Protein AF-0000000074209670 (afdb_homodimer)

Structure (mmCIF, N/CA/C/O backbone):
data_AF-0000000074209670-model_v1
#
loop_
_entity.id
_entity.type
_entity.pdbx_description
1 polymer 'Putative ester cyclase'
#
loop_
_atom_site.group_PDB
_atom_site.id
_atom_site.type_symbol
_atom_site.label_atom_id
_atom_site.label_alt_id
_atom_site.label_comp_id
_atom_site.label_asym_id
_atom_site.label_entity_id
_atom_site.label_seq_id
_atom_site.pdbx_PDB_ins_code
_atom_site.Cartn_x
_atom_site.Cartn_y
_atom_site.Cartn_z
_atom_site.occupancy
_atom_site.B_iso_or_equiv
_atom_site.auth_seq_id
_atom_site.auth_comp_id
_atom_site.auth_asym_id
_atom_site.auth_atom_id
_atom_site.pdbx_PDB_model_num
ATOM 1 N N . MET A 1 1 ? -46.438 14.672 -8.203 1 29.62 1 MET A N 1
ATOM 2 C CA . MET A 1 1 ? -45.438 15.289 -7.336 1 29.62 1 MET A CA 1
ATOM 3 C C . MET A 1 1 ? -44.281 14.32 -7.062 1 29.62 1 MET A C 1
ATOM 5 O O . MET A 1 1 ? -44.469 13.305 -6.387 1 29.62 1 MET A O 1
ATOM 9 N N . THR A 1 2 ? -43.375 13.961 -7.973 1 30.75 2 THR A N 1
ATOM 10 C CA . THR A 1 2 ? -42.5 12.828 -8.297 1 30.75 2 THR A CA 1
ATOM 11 C C . THR A 1 2 ? -41.281 12.805 -7.383 1 30.75 2 THR A C 1
ATOM 13 O O . THR A 1 2 ? -40.625 13.82 -7.199 1 30.75 2 THR A O 1
ATOM 16 N N . ASP A 1 3 ? -41.25 11.891 -6.262 1 30.39 3 ASP A N 1
ATOM 17 C CA . ASP A 1 3 ? -40.344 11.742 -5.125 1 30.39 3 ASP A CA 1
ATOM 18 C C . ASP A 1 3 ? -38.906 11.578 -5.59 1 30.39 3 ASP A C 1
ATOM 20 O O . ASP A 1 3 ? -38.594 10.633 -6.312 1 30.39 3 ASP A O 1
ATOM 24 N N . ASP A 1 4 ? -38.156 12.578 -5.906 1 30.78 4 ASP A N 1
ATOM 25 C CA . ASP A 1 4 ? -36.812 12.727 -6.398 1 30.78 4 ASP A CA 1
ATOM 26 C C . ASP A 1 4 ? -35.812 12 -5.492 1 30.78 4 ASP A C 1
ATOM 28 O O . ASP A 1 4 ? -35.562 12.43 -4.359 1 30.78 4 ASP A O 1
ATOM 32 N N . LEU A 1 5 ? -35.781 10.664 -5.496 1 29.83 5 LEU A N 1
ATOM 33 C CA . LEU A 1 5 ? -34.906 9.789 -4.727 1 29.83 5 LEU A CA 1
ATOM 34 C C . LEU A 1 5 ? -33.438 10.227 -4.848 1 29.83 5 LEU A C 1
ATOM 36 O O . LEU A 1 5 ? -32.938 10.359 -5.957 1 29.83 5 LEU A O 1
ATOM 40 N N . ALA A 1 6 ? -32.938 10.953 -3.928 1 31.66 6 ALA A N 1
ATOM 41 C CA . ALA A 1 6 ? -31.578 11.484 -3.842 1 31.66 6 ALA A CA 1
ATOM 42 C C . ALA A 1 6 ? -30.547 10.406 -4.145 1 31.66 6 ALA A C 1
ATOM 44 O O . ALA A 1 6 ? -30.766 9.227 -3.865 1 31.66 6 ALA A O 1
ATOM 45 N N . PRO A 1 7 ? -29.406 10.555 -4.832 1 33.34 7 PRO A N 1
ATOM 46 C CA . PRO A 1 7 ? -28.484 9.547 -5.367 1 33.34 7 PRO A CA 1
ATOM 47 C C . PRO A 1 7 ? -28.156 8.445 -4.363 1 33.34 7 PRO A C 1
ATOM 49 O O . PRO A 1 7 ? -28.469 8.578 -3.174 1 33.34 7 PRO A O 1
ATOM 52 N N . GLY A 1 8 ? -27.375 7.23 -4.73 1 32.19 8 GLY A N 1
ATOM 53 C CA . GLY A 1 8 ? -27.125 5.816 -4.516 1 32.19 8 GLY A CA 1
ATOM 54 C C . GLY A 1 8 ? -26.438 5.523 -3.189 1 32.19 8 GLY A C 1
ATOM 55 O O . GLY A 1 8 ? -25.266 5.867 -2.998 1 32.19 8 GLY A O 1
ATOM 56 N N . LYS A 1 9 ? -26.953 5.59 -2.023 1 33.69 9 LYS A N 1
ATOM 57 C CA . LYS A 1 9 ? -26.641 5.156 -0.662 1 33.69 9 LYS A CA 1
ATOM 58 C C . LYS A 1 9 ? -26.141 3.715 -0.642 1 33.69 9 LYS A C 1
ATOM 60 O O . LYS A 1 9 ? -26.875 2.793 -1.005 1 33.69 9 LYS A O 1
ATOM 65 N N . GLN A 1 10 ? -24.906 3.451 -1.132 1 34.88 10 GLN A N 1
ATOM 66 C CA . GLN A 1 10 ? -24.516 2.047 -1.054 1 34.88 10 GLN A CA 1
ATOM 67 C C . GLN A 1 10 ? -24.594 1.529 0.379 1 34.88 10 GLN A C 1
ATOM 69 O O . GLN A 1 10 ? -24.125 2.18 1.312 1 34.88 10 GLN A O 1
ATOM 74 N N . PRO A 1 11 ? -25.391 0.606 0.8 1 38.81 11 PRO A N 1
ATOM 75 C CA . PRO A 1 11 ? -25.719 0.219 2.176 1 38.81 11 PRO A CA 1
ATOM 76 C C . PRO A 1 11 ? -24.469 0.068 3.049 1 38.81 11 PRO A C 1
ATOM 78 O O . PRO A 1 11 ? -24.5 0.431 4.23 1 38.81 11 PRO A O 1
ATOM 81 N N . GLY A 1 12 ? -23.594 -0.857 2.775 1 39.06 12 GLY A N 1
ATOM 82 C CA . GLY A 1 12 ? -22.609 -1.43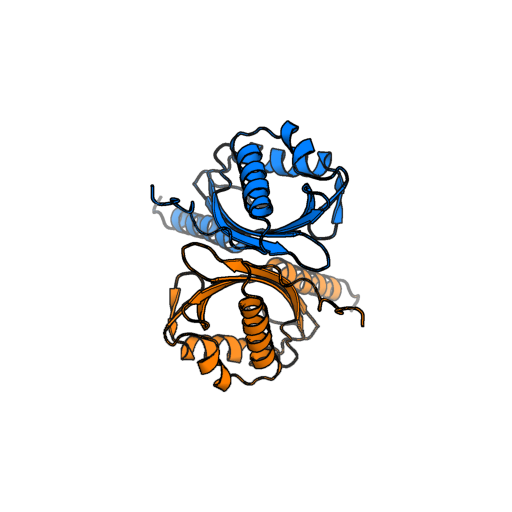 3.676 1 39.06 12 GLY A CA 1
ATOM 83 C C . GLY A 1 12 ? -21.484 -0.472 4.012 1 39.06 12 GLY A C 1
ATOM 84 O O . GLY A 1 12 ? -20.609 -0.786 4.832 1 39.06 12 GLY A O 1
ATOM 85 N N . VAL A 1 13 ? -20.938 0.245 3.117 1 45.53 13 VAL A N 1
ATOM 86 C CA . VAL A 1 13 ? -20.016 1.286 3.537 1 45.53 13 VAL A CA 1
ATOM 87 C C . VAL A 1 13 ? -20.75 2.324 4.383 1 45.53 13 VAL A C 1
ATOM 89 O O . VAL A 1 13 ? -21.688 2.969 3.91 1 45.53 13 VAL A O 1
ATOM 92 N N . PRO A 1 14 ? -20.922 2.139 5.609 1 49.06 14 PRO A N 1
ATOM 93 C CA . PRO A 1 14 ? -21.625 3.273 6.215 1 49.06 14 PRO A CA 1
ATOM 94 C C . PRO A 1 14 ? -21.25 4.609 5.566 1 49.06 14 PRO A C 1
ATOM 96 O O . PRO A 1 14 ? -20.078 4.891 5.355 1 49.06 14 PRO A O 1
ATOM 99 N N . PRO A 1 15 ? -22.016 5.039 4.5 1 54.56 15 PRO A N 1
ATOM 100 C CA . PRO A 1 15 ? -21.844 6.375 3.926 1 54.56 15 PRO A CA 1
ATOM 101 C C . PRO A 1 15 ? -20.984 7.281 4.793 1 54.56 15 PRO A C 1
ATOM 103 O O . PRO A 1 15 ? -20.234 8.117 4.273 1 54.56 15 PRO A O 1
ATOM 106 N N . GLU A 1 16 ? -20.688 6.688 6.016 1 82.06 16 GLU A N 1
ATOM 107 C CA . GLU A 1 16 ? -20.188 7.578 7.062 1 82.06 16 GLU A CA 1
ATOM 108 C C . GLU A 1 16 ? -18.688 7.441 7.238 1 82.06 16 GLU A C 1
ATOM 110 O O . GLU A 1 16 ? -17.984 8.438 7.441 1 82.06 16 GLU A O 1
ATOM 115 N N . LEU A 1 17 ? -18.156 6.25 6.586 1 92.62 17 LEU A N 1
ATOM 116 C CA . LEU A 1 17 ? -16.75 6.07 6.945 1 92.62 17 LEU A CA 1
ATOM 117 C C . LEU A 1 17 ? -15.844 6.863 6.008 1 92.62 17 LEU A C 1
ATOM 119 O O . LEU A 1 17 ? -14.883 7.492 6.453 1 92.62 17 LEU A O 1
ATOM 123 N N . GLU A 1 18 ? -16.141 6.785 4.684 1 94.06 18 GLU A N 1
ATOM 124 C CA . GLU A 1 18 ? -15.352 7.578 3.746 1 94.06 18 GLU A CA 1
ATOM 125 C C . GLU A 1 18 ? -15.43 9.062 4.082 1 94.06 18 GLU A C 1
ATOM 127 O O . GLU A 1 18 ? -14.43 9.781 3.984 1 94.06 18 GLU A O 1
ATOM 132 N N . SER A 1 19 ? -16.594 9.516 4.438 1 94.94 19 SER A N 1
ATOM 133 C CA . SER A 1 19 ? -16.75 10.914 4.801 1 94.94 19 SER A CA 1
ATOM 134 C C . SER A 1 19 ? -15.898 11.266 6.016 1 94.94 19 SER A C 1
ATOM 136 O O . SER A 1 19 ? -15.281 12.336 6.059 1 94.94 19 SER A O 1
ATOM 138 N N . ARG A 1 20 ? -15.852 10.398 6.984 1 96.25 20 ARG A N 1
ATOM 139 C CA . ARG A 1 20 ? -15.016 10.609 8.156 1 96.25 20 ARG A CA 1
ATOM 140 C C . ARG A 1 20 ? -13.539 10.648 7.773 1 96.25 20 ARG A C 1
ATOM 142 O O . ARG A 1 20 ? -12.781 11.492 8.273 1 96.25 20 ARG A O 1
ATOM 149 N N . TYR A 1 21 ? -13.172 9.789 6.934 1 97.88 21 TYR A N 1
ATOM 150 C CA . TYR A 1 21 ? -11.789 9.758 6.48 1 97.88 21 TYR A CA 1
ATOM 151 C C . TYR A 1 21 ? -11.43 11.031 5.73 1 97.88 21 TYR A C 1
ATOM 153 O O . TYR A 1 21 ? -10.367 11.617 5.953 1 97.88 21 TYR A O 1
ATOM 161 N N . ARG A 1 22 ? -12.297 11.477 4.836 1 97.94 22 ARG A N 1
ATOM 162 C CA . ARG A 1 22 ? -12.031 12.688 4.07 1 97.94 22 ARG A CA 1
ATOM 163 C C . ARG A 1 22 ? -11.984 13.906 4.984 1 97.94 22 ARG A C 1
ATOM 165 O O . ARG A 1 22 ? -11.227 14.852 4.73 1 97.94 22 ARG A O 1
ATOM 172 N N . ALA A 1 23 ? -12.734 13.867 6.059 1 98.31 23 ALA A N 1
ATOM 173 C CA . ALA A 1 23 ? -12.648 14.93 7.055 1 98.31 23 ALA A CA 1
ATOM 174 C C . ALA A 1 23 ? -11.297 14.914 7.758 1 98.31 23 ALA A C 1
ATOM 176 O O . ALA A 1 23 ? -10.727 15.969 8.047 1 98.31 23 ALA A O 1
ATOM 177 N N . TYR A 1 24 ? -10.812 13.75 8.047 1 98.81 24 TYR A N 1
ATOM 178 C CA . TYR A 1 24 ? -9.469 13.578 8.602 1 98.81 24 TYR A CA 1
ATOM 179 C C . TYR A 1 24 ? -8.414 14.148 7.664 1 98.81 24 TYR A C 1
ATOM 181 O O . TYR A 1 24 ? -7.559 14.93 8.086 1 98.81 24 TYR A O 1
ATOM 189 N N . LEU A 1 25 ? -8.492 13.852 6.34 1 98.88 25 LEU A N 1
ATOM 190 C CA . LEU A 1 25 ? -7.551 14.383 5.363 1 98.88 25 LEU A CA 1
ATOM 191 C C . LEU A 1 25 ? -7.652 15.906 5.277 1 98.88 25 LEU A C 1
ATOM 193 O O . LEU A 1 25 ? -6.641 16.594 5.121 1 98.88 25 LEU A O 1
ATOM 197 N N . ALA A 1 26 ? -8.859 16.406 5.348 1 98.75 26 ALA A N 1
ATOM 198 C CA . ALA A 1 26 ? -9.047 17.859 5.328 1 98.75 26 ALA A CA 1
ATOM 199 C C . ALA A 1 26 ? -8.328 18.516 6.504 1 98.75 26 ALA A C 1
ATOM 201 O O . ALA A 1 26 ? -7.695 19.562 6.34 1 98.75 26 ALA A O 1
ATOM 202 N N . ALA A 1 27 ? -8.445 17.906 7.676 1 98.81 27 ALA A N 1
ATOM 203 C CA . ALA A 1 27 ? -7.738 18.438 8.836 1 98.81 27 ALA A CA 1
ATOM 204 C C . ALA A 1 27 ? -6.23 18.469 8.594 1 98.81 27 ALA A C 1
ATOM 206 O O . ALA A 1 27 ? -5.57 19.469 8.922 1 98.81 27 ALA A O 1
ATOM 207 N N . LEU A 1 28 ? -5.641 17.438 8.016 1 98.88 28 LEU A N 1
ATOM 208 C CA . LEU A 1 28 ? -4.219 17.406 7.707 1 98.88 28 LEU A CA 1
ATOM 209 C C . LEU A 1 28 ? -3.846 18.484 6.691 1 98.88 28 LEU A C 1
ATOM 211 O O . LEU A 1 28 ? -2.885 19.219 6.895 1 98.88 28 LEU A O 1
ATOM 215 N N . ASN A 1 29 ? -4.625 18.578 5.629 1 98.88 29 ASN A N 1
ATOM 216 C CA . ASN A 1 29 ? -4.312 19.5 4.531 1 98.88 29 ASN A CA 1
ATOM 217 C C . ASN A 1 29 ? -4.469 20.953 4.957 1 98.88 29 ASN A C 1
ATOM 219 O O . ASN A 1 29 ? -3.764 21.828 4.449 1 98.88 29 ASN A O 1
ATOM 223 N N . GLU A 1 30 ? -5.309 21.203 5.914 1 98.69 30 GLU A N 1
ATOM 224 C CA . GLU A 1 30 ? -5.527 22.547 6.438 1 98.69 30 GLU A CA 1
ATOM 225 C C . GLU A 1 30 ? -4.648 22.812 7.656 1 98.69 30 GLU A C 1
ATOM 227 O O . GLU A 1 30 ? -4.758 23.859 8.289 1 98.69 30 GLU A O 1
ATOM 232 N N . ARG A 1 31 ? -3.822 21.922 8.016 1 98.69 31 ARG A N 1
ATOM 233 C CA . ARG A 1 31 ? -2.85 22.016 9.102 1 98.69 31 ARG A CA 1
ATOM 234 C C . ARG A 1 31 ? -3.545 22.172 10.445 1 98.69 31 ARG A C 1
ATOM 236 O O . ARG A 1 31 ? -2.99 22.781 11.367 1 98.69 31 ARG A O 1
ATOM 243 N N . ARG A 1 32 ? -4.738 21.641 10.516 1 98.69 32 ARG A N 1
ATOM 244 C CA . ARG A 1 32 ? -5.477 21.641 11.781 1 98.69 32 ARG A CA 1
ATOM 245 C C . ARG A 1 32 ? -5.16 20.391 12.594 1 98.69 32 ARG A C 1
ATOM 247 O O . ARG A 1 32 ? -6.055 19.594 12.883 1 98.69 32 ARG A O 1
ATOM 254 N N . LEU A 1 33 ? -3.971 20.328 13.078 1 98.56 33 LEU A N 1
ATOM 255 C CA . LEU A 1 33 ? -3.51 19.094 13.703 1 98.56 33 LEU A CA 1
ATOM 256 C C . LEU A 1 33 ? -4.129 18.922 15.086 1 98.56 33 LEU A C 1
ATOM 258 O O . LEU A 1 33 ? -4.242 17.797 15.586 1 98.56 33 LEU A O 1
ATOM 262 N N . ASP A 1 34 ? -4.594 19.984 15.727 1 98 34 ASP A N 1
ATOM 263 C CA . ASP A 1 34 ? -5.301 19.875 17 1 98 34 ASP A CA 1
ATOM 264 C C . ASP A 1 34 ? -6.629 19.141 16.844 1 98 34 ASP A C 1
ATOM 266 O O . ASP A 1 34 ? -7.152 18.578 17.812 1 98 34 ASP A O 1
ATOM 270 N N . ASP A 1 35 ? -7.215 19.156 15.633 1 98.5 35 ASP A N 1
ATOM 271 C CA . ASP A 1 35 ? -8.477 18.5 15.352 1 98.5 35 ASP A CA 1
ATOM 272 C C . ASP A 1 35 ? -8.312 16.969 15.344 1 98.5 35 ASP A C 1
ATOM 274 O O . ASP A 1 35 ? -9.297 16.234 15.328 1 98.5 35 ASP A O 1
ATOM 278 N N . LEU A 1 36 ? -7.055 16.453 15.438 1 98.69 36 LEU A N 1
ATOM 279 C CA . LEU A 1 36 ? -6.84 15.008 15.375 1 98.69 36 LEU A CA 1
ATOM 280 C C . LEU A 1 36 ? -7.539 14.305 16.531 1 98.69 36 LEU A C 1
ATOM 282 O O . LEU A 1 36 ? -7.832 13.109 16.453 1 98.69 36 LEU A O 1
ATOM 286 N N . VAL A 1 37 ? -7.832 15.016 17.609 1 98.25 37 VAL A N 1
ATOM 287 C CA . VAL A 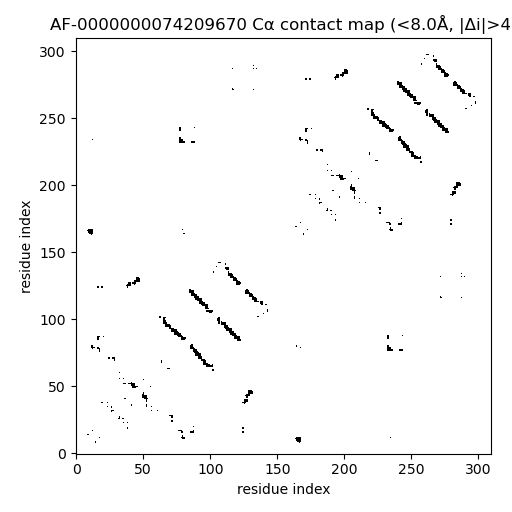1 37 ? -8.531 14.445 18.75 1 98.25 37 VAL A CA 1
ATOM 288 C C . VAL A 1 37 ? -9.898 13.914 18.312 1 98.25 37 VAL A C 1
ATOM 290 O O . VAL A 1 37 ? -10.406 12.945 18.875 1 98.25 37 VAL A O 1
ATOM 293 N N . GLU A 1 38 ? -10.516 14.461 17.219 1 98.12 38 GLU A N 1
ATOM 294 C CA . GLU A 1 38 ? -11.82 14.047 16.719 1 98.12 38 GLU A CA 1
ATOM 295 C C . GLU A 1 38 ? -11.688 12.859 15.766 1 98.12 38 GLU A C 1
ATOM 297 O O . GLU A 1 38 ? -12.688 12.195 15.453 1 98.12 38 GLU A O 1
ATOM 302 N N . HIS A 1 39 ? -10.461 12.594 15.312 1 98.62 39 HIS A N 1
ATOM 303 C CA . HIS A 1 39 ? -10.305 11.672 14.188 1 98.62 39 HIS A CA 1
ATOM 304 C C . HIS A 1 39 ? -9.484 10.453 14.586 1 98.62 39 HIS A C 1
ATOM 306 O O . HIS A 1 39 ? -9.57 9.406 13.938 1 98.62 39 HIS A O 1
ATOM 312 N N . VAL A 1 40 ? -8.656 10.594 15.656 1 98.81 40 VAL A N 1
ATOM 313 C CA . VAL A 1 40 ? -7.688 9.562 16.016 1 98.81 40 VAL A CA 1
ATOM 314 C C . VAL A 1 40 ? -7.824 9.211 17.484 1 98.81 40 VAL A C 1
ATOM 316 O O . VAL A 1 40 ? -7.984 10.094 18.328 1 98.81 40 VAL A O 1
ATOM 319 N N . HIS A 1 41 ? -7.785 7.934 17.797 1 98.62 41 HIS A N 1
ATOM 320 C CA . HIS A 1 41 ? -7.836 7.477 19.172 1 98.62 41 HIS A CA 1
ATOM 321 C C . HIS A 1 41 ? -6.629 7.977 19.969 1 98.62 41 HIS A C 1
ATOM 323 O O . HIS A 1 41 ? -5.582 8.273 19.391 1 98.62 41 HIS A O 1
ATOM 329 N N . ASP A 1 42 ? -6.75 8.023 21.266 1 98.62 42 ASP A N 1
ATOM 330 C CA . ASP A 1 42 ? -5.672 8.461 22.141 1 98.62 42 ASP A CA 1
ATOM 331 C C . ASP A 1 42 ? -4.434 7.586 21.969 1 98.62 42 ASP A C 1
ATOM 333 O O . ASP A 1 42 ? -3.305 8.07 22.078 1 98.62 42 ASP A O 1
ATOM 337 N N . GLU A 1 43 ? -4.75 6.324 21.797 1 98.62 43 GLU A N 1
ATOM 338 C CA . GLU A 1 43 ? -3.721 5.344 21.484 1 98.62 43 GLU A CA 1
ATOM 339 C C . GLU A 1 43 ? -4.035 4.621 20.172 1 98.62 43 GLU A C 1
ATOM 341 O O . GLU A 1 43 ? -5.199 4.324 19.891 1 98.62 43 GLU A O 1
ATOM 346 N N . LEU A 1 44 ? -3.055 4.414 19.438 1 98.75 44 LEU A N 1
ATOM 347 C CA . LEU A 1 44 ? -3.189 3.689 18.172 1 98.75 44 LEU A CA 1
ATOM 348 C C . LEU A 1 44 ? -1.952 2.842 17.906 1 98.75 44 LEU A C 1
ATOM 350 O O . LEU A 1 44 ? -0.98 2.893 18.656 1 98.75 44 LEU A O 1
ATOM 354 N N . THR A 1 45 ? -2.041 1.99 16.875 1 98.75 45 THR A N 1
ATOM 355 C CA . THR A 1 45 ? -0.842 1.352 16.344 1 98.75 45 THR A CA 1
ATOM 356 C C . THR A 1 45 ? -0.487 1.921 14.977 1 98.75 45 THR A C 1
ATOM 358 O O . THR A 1 45 ? -1.372 2.193 14.164 1 98.75 45 THR A O 1
ATOM 361 N N . TYR A 1 46 ? 0.767 2.217 14.82 1 98.75 46 TYR A N 1
ATOM 362 C CA . TYR A 1 46 ? 1.329 2.627 13.539 1 98.75 46 TYR A CA 1
ATOM 363 C C . TYR A 1 46 ? 2.342 1.605 13.039 1 98.75 46 TYR A C 1
ATOM 365 O O . TYR A 1 46 ? 3.412 1.439 13.625 1 98.75 46 TYR A O 1
ATOM 373 N N . ASN A 1 47 ? 1.975 0.963 12 1 98.38 47 ASN A N 1
ATOM 374 C CA . ASN A 1 47 ? 2.783 -0.125 11.461 1 98.38 47 ASN A CA 1
ATOM 375 C C . ASN A 1 47 ? 3.158 -1.134 12.547 1 98.38 47 ASN A C 1
ATOM 377 O O . ASN A 1 47 ? 4.316 -1.543 12.641 1 98.38 47 ASN A O 1
ATOM 381 N N . GLY A 1 48 ? 2.189 -1.39 13.336 1 97.88 48 GLY A N 1
ATOM 382 C CA . GLY A 1 48 ? 2.301 -2.445 14.328 1 97.88 48 GLY A CA 1
ATOM 383 C C . GLY A 1 48 ? 2.875 -1.964 15.648 1 97.88 48 GLY A C 1
ATOM 384 O O . GLY A 1 48 ? 2.865 -2.697 16.641 1 97.88 48 GLY A O 1
ATOM 385 N N . GLU A 1 49 ? 3.375 -0.781 15.688 1 98.38 49 GLU A N 1
ATOM 386 C CA . GLU A 1 49 ? 3.99 -0.243 16.891 1 98.38 49 GLU A CA 1
ATOM 387 C C . GLU A 1 49 ? 3.023 0.666 17.656 1 98.38 49 GLU A C 1
ATOM 389 O O . GLU A 1 49 ? 2.393 1.541 17.047 1 98.38 49 GLU A O 1
ATOM 394 N N . PRO A 1 50 ? 2.889 0.439 18.953 1 98.62 50 PRO A N 1
ATOM 395 C CA . PRO A 1 50 ? 2.023 1.339 19.719 1 98.62 50 PRO A CA 1
ATOM 396 C C . PRO A 1 50 ? 2.52 2.783 19.703 1 98.62 50 PRO A C 1
ATOM 398 O O . PRO A 1 50 ? 3.729 3.025 19.734 1 98.62 50 PRO A O 1
ATOM 401 N N . MET A 1 51 ? 1.555 3.701 19.688 1 98.38 51 MET A N 1
ATOM 402 C CA . MET A 1 51 ? 1.824 5.137 19.656 1 98.38 51 MET A CA 1
ATOM 403 C C . MET A 1 51 ? 0.667 5.918 20.266 1 98.38 51 MET A C 1
ATOM 405 O O . MET A 1 51 ? -0.494 5.527 20.125 1 98.38 51 MET A O 1
ATOM 409 N N . THR A 1 52 ? 1.025 7.02 20.922 1 98.75 52 THR A N 1
ATOM 410 C CA . THR A 1 52 ? -0.033 7.926 21.344 1 98.75 52 THR A CA 1
ATOM 411 C C . THR A 1 52 ? -0.471 8.828 20.188 1 98.75 52 THR A C 1
ATOM 413 O O . THR A 1 52 ? 0.267 9 19.219 1 98.75 52 THR A O 1
ATOM 416 N N . ARG A 1 53 ? -1.67 9.398 20.344 1 98.81 53 ARG A N 1
ATOM 417 C CA . ARG A 1 53 ? -2.113 10.375 19.359 1 98.81 53 ARG A CA 1
ATOM 418 C C . ARG A 1 53 ? -1.124 11.531 19.25 1 98.81 53 ARG A C 1
ATOM 420 O O . ARG A 1 53 ? -0.876 12.039 18.156 1 98.81 53 ARG A O 1
ATOM 427 N N . ARG A 1 54 ? -0.597 11.961 20.359 1 98.5 54 ARG A N 1
ATOM 428 C CA . ARG A 1 54 ? 0.365 13.062 20.359 1 98.5 54 ARG A CA 1
ATOM 429 C C . ARG A 1 54 ? 1.594 12.711 19.531 1 98.5 54 ARG A C 1
ATOM 431 O O . ARG A 1 54 ? 2.055 13.516 18.719 1 98.5 54 ARG A O 1
ATOM 438 N N . GLN A 1 55 ? 2.1 11.523 19.734 1 98.69 55 GLN A N 1
ATOM 439 C CA . GLN A 1 55 ? 3.242 11.062 18.953 1 98.69 55 GLN A CA 1
ATOM 440 C C . GLN A 1 55 ? 2.896 10.992 17.469 1 98.69 55 GLN A C 1
ATOM 442 O O . GLN A 1 55 ? 3.713 11.352 16.625 1 98.69 55 GLN A O 1
ATOM 447 N N . TYR A 1 56 ? 1.693 10.523 17.188 1 98.81 56 TYR A N 1
ATOM 448 C CA . TYR A 1 56 ? 1.213 10.469 15.805 1 98.81 56 TYR A CA 1
ATOM 449 C C . TYR A 1 56 ? 1.106 11.859 15.203 1 98.81 56 TYR A C 1
ATOM 451 O O . TYR A 1 56 ? 1.524 12.086 14.07 1 98.81 56 TYR A O 1
ATOM 459 N N . GLN A 1 57 ? 0.597 12.727 15.969 1 98.69 57 GLN A N 1
ATOM 460 C CA . GLN A 1 57 ? 0.51 14.125 15.562 1 98.69 57 GLN A CA 1
ATOM 461 C C . GLN A 1 57 ? 1.894 14.703 15.297 1 98.69 57 GLN A C 1
ATOM 463 O O . GLN A 1 57 ? 2.088 15.438 14.32 1 98.69 57 GLN A O 1
ATOM 468 N N . GLU A 1 58 ? 2.859 14.398 16.094 1 98.31 58 GLU A N 1
ATOM 469 C CA . GLU A 1 58 ? 4.23 14.875 15.93 1 98.31 58 GLU A CA 1
ATOM 470 C C . GLU A 1 58 ? 4.859 14.312 14.656 1 98.31 58 GLU A C 1
ATOM 472 O O . GLU A 1 58 ? 5.609 15.016 13.969 1 98.31 58 GLU A O 1
ATOM 477 N N . LEU A 1 59 ? 4.586 13.07 14.422 1 97.88 59 LEU A N 1
ATOM 478 C CA . LEU A 1 59 ? 5.078 12.445 13.195 1 97.88 59 LEU A CA 1
ATOM 479 C C . LEU A 1 59 ? 4.57 13.18 11.961 1 97.88 59 LEU A C 1
ATOM 481 O O . LEU A 1 59 ? 5.348 13.516 11.07 1 97.88 59 LEU A O 1
ATOM 485 N N . ILE A 1 60 ? 3.236 13.453 11.914 1 98.5 60 ILE A N 1
ATOM 486 C CA . ILE A 1 60 ? 2.621 14.164 10.805 1 98.5 60 ILE A CA 1
ATOM 487 C C . ILE A 1 60 ? 3.178 15.586 10.727 1 98.5 60 ILE A C 1
ATOM 489 O O . ILE A 1 60 ? 3.529 16.062 9.648 1 98.5 60 ILE A O 1
ATOM 493 N N . ALA A 1 61 ? 3.338 16.234 11.883 1 98.31 61 ALA A N 1
ATOM 494 C CA . ALA A 1 61 ? 3.844 17.609 11.945 1 98.31 61 ALA A CA 1
ATOM 495 C C . ALA A 1 61 ? 5.262 17.688 11.383 1 98.31 61 A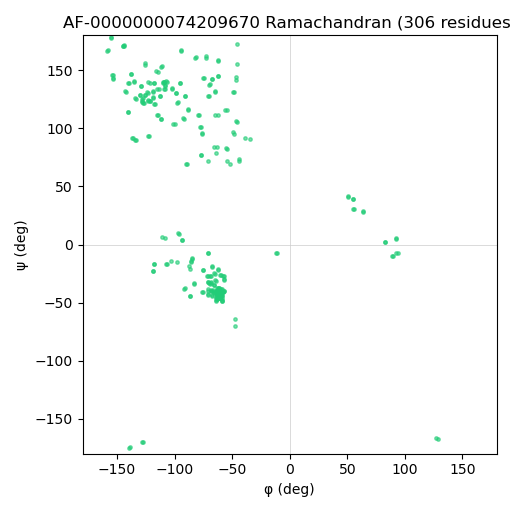LA A C 1
ATOM 497 O O . ALA A 1 61 ? 5.605 18.656 10.688 1 98.31 61 ALA A O 1
ATOM 498 N N . ALA A 1 62 ? 6.07 16.75 11.695 1 97.31 62 ALA A N 1
ATOM 499 C CA . ALA A 1 62 ? 7.449 16.734 11.211 1 97.31 62 ALA A CA 1
ATOM 500 C C . ALA A 1 62 ? 7.492 16.625 9.688 1 97.31 62 ALA A C 1
ATOM 502 O O . ALA A 1 62 ? 8.289 17.312 9.039 1 97.31 62 ALA A O 1
ATOM 503 N N . ASP A 1 63 ? 6.617 15.75 9.133 1 96.88 63 ASP A N 1
ATOM 504 C CA . ASP A 1 63 ? 6.547 15.617 7.676 1 96.88 63 ASP A CA 1
ATOM 505 C C . ASP A 1 63 ? 6.105 16.922 7.027 1 96.88 63 ASP A C 1
ATOM 507 O O . ASP A 1 63 ? 6.68 17.344 6.023 1 96.88 63 ASP A O 1
ATOM 511 N N . LEU A 1 64 ? 5.137 17.547 7.613 1 97.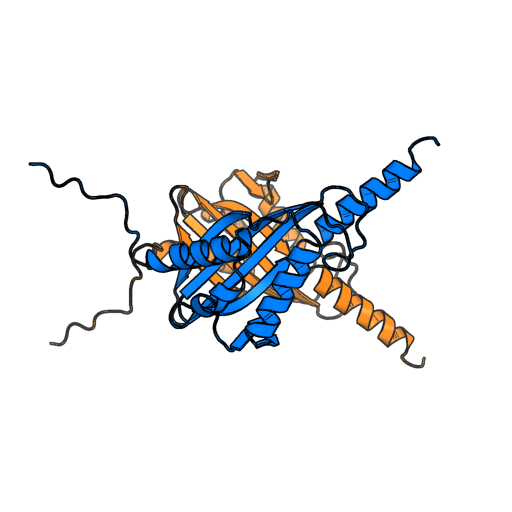81 64 LEU A N 1
ATOM 512 C CA . LEU A 1 64 ? 4.602 18.797 7.062 1 97.81 64 LEU A CA 1
ATOM 513 C C . LEU A 1 64 ? 5.609 19.922 7.211 1 97.81 64 LEU A C 1
ATOM 515 O O . LEU A 1 64 ? 5.68 20.812 6.355 1 97.81 64 LEU A O 1
ATOM 519 N N . ALA A 1 65 ? 6.398 19.906 8.281 1 97.06 65 ALA A N 1
ATOM 520 C CA . ALA A 1 65 ? 7.445 20.906 8.469 1 97.06 65 ALA A CA 1
ATOM 521 C C . ALA A 1 65 ? 8.562 20.734 7.438 1 97.06 65 ALA A C 1
ATOM 523 O O . ALA A 1 65 ? 9.102 21.719 6.922 1 97.06 65 ALA A O 1
ATOM 524 N N . ALA A 1 66 ? 8.875 19.531 7.184 1 97 66 ALA A N 1
ATOM 525 C CA . ALA A 1 66 ? 9.938 19.234 6.23 1 97 66 ALA A CA 1
ATOM 526 C C . ALA A 1 66 ? 9.523 19.609 4.809 1 97 66 ALA A C 1
ATOM 528 O O . ALA A 1 66 ? 10.359 19.953 3.975 1 97 66 ALA A O 1
ATOM 529 N N . ALA A 1 67 ? 8.297 19.5 4.469 1 98 67 ALA A N 1
ATOM 530 C CA . ALA A 1 67 ? 7.727 19.875 3.18 1 98 67 ALA A CA 1
ATOM 531 C C . ALA A 1 67 ? 6.441 20.688 3.357 1 98 67 ALA A C 1
ATOM 533 O O . ALA A 1 67 ? 5.34 20.141 3.268 1 98 67 ALA A O 1
ATOM 534 N N . PRO A 1 68 ? 6.562 21.969 3.441 1 97.56 68 PRO A N 1
ATOM 535 C CA . PRO A 1 68 ? 5.41 22.797 3.797 1 97.56 68 PRO A CA 1
ATOM 536 C C . PRO A 1 68 ? 4.328 22.812 2.717 1 97.56 68 PRO A C 1
ATOM 538 O O . PRO A 1 68 ? 3.176 23.141 2.996 1 97.56 68 PRO A O 1
ATOM 541 N N . ASP A 1 69 ? 4.68 22.438 1.522 1 98.5 69 ASP A N 1
ATOM 542 C CA . ASP A 1 69 ? 3.709 22.438 0.433 1 98.5 69 ASP A CA 1
ATOM 543 C C . ASP A 1 69 ? 3.107 21.047 0.233 1 98.5 69 ASP A C 1
ATOM 545 O O . ASP A 1 69 ? 2.396 20.812 -0.746 1 98.5 69 ASP A O 1
ATOM 549 N N . LEU A 1 70 ? 3.371 20.141 1.137 1 98.69 70 LEU A N 1
ATOM 550 C CA . LEU A 1 70 ? 2.855 18.766 1.054 1 98.69 70 LEU A CA 1
ATOM 551 C C . LEU A 1 70 ? 1.334 18.766 1.168 1 98.69 70 LEU A C 1
ATOM 553 O O . LEU A 1 70 ? 0.766 19.438 2.027 1 98.69 70 LEU A O 1
ATOM 557 N N . VAL A 1 71 ? 0.663 18.047 0.249 1 98.88 71 VAL A N 1
ATOM 558 C CA . VAL A 1 71 ? -0.784 17.859 0.252 1 98.88 71 VAL A CA 1
ATOM 559 C C . VAL A 1 71 ? -1.106 16.359 0.22 1 98.88 71 VAL A C 1
ATOM 561 O O . VAL A 1 71 ? -0.542 15.617 -0.583 1 98.88 71 VAL A O 1
ATOM 564 N N . TYR A 1 72 ? -1.962 15.945 1.158 1 98.88 72 TYR A N 1
ATOM 565 C CA . TYR A 1 72 ? -2.516 14.594 1.094 1 98.88 72 TYR A CA 1
ATOM 566 C C . TYR A 1 72 ? -3.6 14.5 0.028 1 98.88 72 TYR A C 1
ATOM 568 O O . TYR A 1 72 ? -4.766 14.82 0.288 1 98.88 72 TYR A O 1
ATOM 576 N N . ASP A 1 73 ? -3.172 14.055 -1.156 1 98.88 73 ASP A N 1
ATOM 577 C CA . ASP A 1 73 ? -4.078 13.961 -2.297 1 98.88 73 ASP A CA 1
ATOM 578 C C . ASP A 1 73 ? -4.57 12.531 -2.496 1 98.88 73 ASP A C 1
ATOM 580 O O . ASP A 1 73 ? -3.838 11.68 -3.008 1 98.88 73 ASP A O 1
ATOM 584 N N . ALA A 1 74 ? -5.848 12.289 -2.084 1 98.5 74 ALA A N 1
ATOM 585 C CA . ALA A 1 74 ? -6.406 10.945 -2.164 1 98.5 74 ALA A CA 1
ATOM 586 C C . ALA A 1 74 ? -6.855 10.617 -3.584 1 98.5 74 ALA A C 1
ATOM 588 O O . ALA A 1 74 ? -7.848 11.172 -4.07 1 98.5 74 ALA A O 1
ATOM 589 N N . HIS A 1 75 ? -6.148 9.68 -4.227 1 97.5 75 HIS A N 1
ATOM 590 C CA . HIS A 1 75 ? -6.477 9.273 -5.59 1 97.5 75 HIS A CA 1
ATOM 591 C C . HIS A 1 75 ? -7.441 8.094 -5.602 1 97.5 75 HIS A C 1
ATOM 593 O O . HIS A 1 75 ? -8.297 7.992 -6.484 1 97.5 75 HIS A O 1
ATOM 599 N N . ILE A 1 76 ? -7.266 7.199 -4.695 1 97.06 76 ILE A N 1
ATOM 600 C CA . ILE A 1 76 ? -8.172 6.07 -4.496 1 97.06 76 ILE A CA 1
ATOM 601 C C . ILE A 1 76 ? -8.555 5.969 -3.02 1 97.06 76 ILE A C 1
ATOM 603 O O . ILE A 1 76 ? -7.684 6.031 -2.145 1 97.06 76 ILE A O 1
ATOM 607 N N . VAL A 1 77 ? -9.812 5.898 -2.752 1 97.06 77 VAL A N 1
ATOM 608 C CA . VAL A 1 77 ? -10.312 5.637 -1.407 1 97.06 77 VAL A CA 1
ATOM 609 C C . VAL A 1 77 ? -11.289 4.457 -1.438 1 97.06 77 VAL A C 1
ATOM 611 O O . VAL A 1 77 ? -12.234 4.449 -2.225 1 97.06 77 VAL A O 1
ATOM 614 N N . VAL A 1 78 ? -10.969 3.457 -0.688 1 96.38 78 VAL A N 1
ATOM 615 C CA . VAL A 1 78 ? -11.859 2.314 -0.499 1 96.38 78 VAL A CA 1
ATOM 616 C C . VAL A 1 78 ? -12.273 2.217 0.968 1 96.38 78 VAL A C 1
ATOM 618 O O . VAL A 1 78 ? -11.422 2.197 1.858 1 96.38 78 VAL A O 1
ATOM 621 N N . ALA A 1 79 ? -13.516 2.275 1.177 1 95.25 79 ALA A N 1
ATOM 622 C CA . ALA A 1 79 ? -14.031 2.154 2.535 1 95.25 79 ALA A CA 1
ATOM 623 C C . ALA A 1 79 ? -14.953 0.943 2.664 1 95.25 79 ALA A C 1
ATOM 625 O O . ALA A 1 79 ? -15.75 0.664 1.766 1 95.25 79 ALA A O 1
ATOM 626 N N . GLY A 1 80 ? -14.68 0.197 3.705 1 90.94 80 GLY A N 1
ATOM 627 C CA . GLY A 1 80 ? -15.492 -0.968 4.008 1 90.94 80 GLY A CA 1
ATOM 628 C C . GLY A 1 80 ? -15.461 -1.358 5.473 1 90.94 80 GLY A C 1
ATOM 629 O O . GLY A 1 80 ? -14.938 -0.614 6.305 1 90.94 80 GLY A O 1
ATOM 630 N N . SER A 1 81 ? -16.203 -2.332 5.727 1 86.25 81 SER A N 1
ATOM 631 C CA . SER A 1 81 ? -16.234 -2.818 7.102 1 86.25 81 SER A CA 1
ATOM 632 C C . SER A 1 81 ? -16.234 -4.344 7.148 1 86.25 81 SER A C 1
ATOM 634 O O . SER A 1 81 ? -16.609 -4.996 6.172 1 86.25 81 SER A O 1
ATOM 636 N N . ASP A 1 82 ? -15.594 -4.848 8.18 1 78.69 82 ASP A N 1
ATOM 637 C CA . ASP A 1 82 ? -15.719 -6.262 8.516 1 78.69 82 ASP A CA 1
ATOM 638 C C . ASP A 1 82 ? -16.094 -6.445 9.984 1 78.69 82 ASP A C 1
ATOM 640 O O . ASP A 1 82 ? -16.578 -5.512 10.633 1 78.69 82 ASP A O 1
ATOM 644 N N . ALA A 1 83 ? -16 -7.742 10.398 1 76.06 83 ALA A N 1
ATOM 645 C CA . ALA A 1 83 ? -16.391 -8.055 11.766 1 76.06 83 ALA A CA 1
ATOM 646 C C . ALA A 1 83 ? -15.594 -7.238 12.773 1 76.06 83 ALA A C 1
ATOM 648 O O . ALA A 1 83 ? -16.062 -6.945 13.875 1 76.06 83 ALA A O 1
ATOM 649 N N . ALA A 1 84 ? -14.398 -6.859 12.375 1 76.88 84 ALA A N 1
ATOM 650 C CA . ALA A 1 84 ? -13.5 -6.141 13.281 1 76.88 84 ALA A CA 1
ATOM 651 C C . ALA A 1 84 ? -13.797 -4.641 13.266 1 76.88 84 ALA A C 1
ATOM 653 O O . ALA A 1 84 ? -13.359 -3.908 14.156 1 76.88 84 ALA A O 1
ATOM 654 N N . GLY A 1 85 ? -14.555 -4.191 12.383 1 86.44 85 GLY A N 1
ATOM 655 C CA . GLY A 1 85 ? -14.906 -2.783 12.328 1 86.44 85 GLY A CA 1
ATOM 656 C C . GLY A 1 85 ? -14.648 -2.156 10.969 1 86.44 85 GLY A C 1
ATOM 657 O O . GLY A 1 85 ? -14.578 -2.859 9.961 1 86.44 85 GLY A O 1
ATOM 658 N N . GLY A 1 86 ? -14.703 -0.793 11 1 93.38 86 GLY A N 1
ATOM 659 C CA . GLY A 1 86 ? -14.508 -0.05 9.766 1 93.38 86 GLY A CA 1
ATOM 660 C C . GLY A 1 86 ? -13.055 0.005 9.328 1 93.38 86 GLY A C 1
ATOM 661 O O . GLY A 1 86 ? -12.148 0.046 10.164 1 93.38 86 GLY A O 1
ATOM 662 N N . GLN A 1 87 ? -12.859 -0.063 8.047 1 95.94 87 GLN A N 1
ATOM 663 C CA . GLN A 1 87 ? -11.539 0.059 7.449 1 95.94 87 GLN A CA 1
ATOM 664 C C . GLN A 1 87 ? -11.57 0.988 6.238 1 95.94 87 GLN A C 1
ATOM 666 O O . GLN A 1 87 ? -12.531 0.98 5.465 1 95.94 87 GLN A O 1
ATOM 671 N N . VAL A 1 88 ? -10.547 1.794 6.125 1 97.38 88 VAL A N 1
ATOM 672 C CA . VAL A 1 88 ? -10.328 2.598 4.926 1 97.38 88 VAL A CA 1
ATOM 673 C C . VAL A 1 88 ? -8.945 2.295 4.344 1 97.38 88 VAL A C 1
ATOM 675 O O . VAL A 1 88 ? -7.969 2.174 5.086 1 97.38 88 VAL A O 1
ATOM 678 N N . ALA A 1 89 ? -8.898 2.041 3.115 1 98.19 89 ALA A N 1
ATOM 679 C CA . ALA A 1 89 ? -7.648 2.018 2.352 1 98.19 89 ALA A CA 1
ATOM 680 C C . ALA A 1 89 ? -7.57 3.207 1.396 1 98.19 89 ALA A C 1
ATOM 682 O O . ALA A 1 89 ? -8.562 3.574 0.768 1 98.19 89 ALA A O 1
ATOM 683 N N . CYS A 1 90 ? -6.336 3.783 1.317 1 98.75 90 CYS A N 1
ATOM 684 C CA . CYS A 1 90 ? -6.188 4.969 0.482 1 98.75 90 CYS A CA 1
ATOM 685 C C . CYS A 1 90 ? -4.852 4.961 -0.247 1 98.75 90 CYS A C 1
ATOM 687 O O . CYS A 1 90 ? -3.82 4.633 0.342 1 98.75 90 CYS A O 1
ATOM 689 N N . ARG A 1 91 ? -4.883 5.215 -1.556 1 98.81 91 ARG A N 1
ATOM 690 C CA . ARG A 1 91 ? -3.689 5.609 -2.303 1 98.81 91 ARG A CA 1
ATOM 691 C C . ARG A 1 91 ? -3.549 7.125 -2.352 1 98.81 91 ARG A C 1
ATOM 693 O O . ARG A 1 91 ? -4.332 7.805 -3.018 1 98.81 91 ARG A O 1
ATOM 700 N N . LEU A 1 92 ? -2.568 7.613 -1.609 1 98.88 92 LEU A N 1
ATOM 701 C CA . LEU A 1 92 ? -2.24 9.031 -1.594 1 98.88 92 LEU A CA 1
ATOM 702 C C . LEU A 1 92 ? -1.115 9.344 -2.576 1 98.88 92 LEU A C 1
ATOM 704 O O . LEU A 1 92 ? -0.157 8.57 -2.691 1 98.88 92 LEU A O 1
ATOM 708 N N . ILE A 1 93 ? -1.245 10.445 -3.277 1 98.88 93 ILE A N 1
ATOM 709 C CA . ILE A 1 93 ? -0.173 10.953 -4.125 1 98.88 93 ILE A CA 1
ATOM 710 C C . ILE A 1 93 ? 0.367 12.266 -3.549 1 98.88 93 ILE A C 1
ATOM 712 O O . ILE A 1 93 ? -0.401 13.18 -3.24 1 98.88 93 ILE A O 1
ATOM 716 N N . PHE A 1 94 ? 1.638 12.266 -3.398 1 98.81 94 PHE A N 1
ATOM 717 C CA . PHE A 1 94 ? 2.318 13.469 -2.934 1 98.81 94 PHE A CA 1
ATOM 718 C C . PHE A 1 94 ? 3.121 14.102 -4.062 1 98.81 94 PHE A C 1
ATOM 720 O O . PHE A 1 94 ? 3.744 13.398 -4.859 1 98.81 94 PHE A O 1
ATOM 727 N N . ASP A 1 95 ? 3.049 15.32 -4.156 1 98.56 95 ASP A N 1
ATOM 728 C CA . ASP A 1 95 ? 3.797 16.203 -5.051 1 98.56 95 ASP A CA 1
ATOM 729 C C . ASP A 1 95 ? 4.266 17.453 -4.316 1 98.56 95 ASP A C 1
ATOM 731 O O . ASP A 1 95 ? 3.52 18.422 -4.199 1 98.56 95 ASP A O 1
ATOM 735 N N . CYS A 1 96 ? 5.449 17.406 -3.764 1 98.62 96 CYS A N 1
ATOM 736 C CA . CYS A 1 96 ? 5.883 18.422 -2.807 1 98.62 96 CYS A CA 1
ATOM 737 C C . CYS A 1 96 ? 7.367 18.719 -2.965 1 98.62 96 CYS A C 1
ATOM 739 O O . CYS A 1 96 ? 8.062 18.047 -3.73 1 98.62 96 CYS A O 1
ATOM 741 N N . THR A 1 97 ? 7.84 19.766 -2.273 1 98.25 97 THR A N 1
ATOM 742 C CA . THR A 1 97 ? 9.227 20.234 -2.312 1 98.25 97 THR A CA 1
ATOM 743 C C . THR A 1 97 ? 9.836 20.219 -0.915 1 98.25 97 THR A C 1
ATOM 745 O O . THR A 1 97 ? 9.789 21.234 -0.209 1 98.25 97 THR A O 1
ATOM 748 N N . PRO A 1 98 ? 10.477 19.156 -0.595 1 97.44 98 PRO A N 1
ATOM 749 C CA . PRO A 1 98 ? 11.07 19.109 0.742 1 97.44 98 PRO A CA 1
ATOM 750 C C . PRO A 1 98 ? 12.211 20.109 0.912 1 97.44 98 PRO A C 1
ATOM 752 O O . PRO A 1 98 ? 13.008 20.297 -0.01 1 97.44 98 PRO A O 1
ATOM 755 N N . LEU A 1 99 ? 12.289 20.688 2.094 1 95.06 99 LEU A N 1
ATOM 756 C CA . LEU A 1 99 ? 13.289 21.703 2.412 1 95.06 99 LEU A CA 1
ATOM 757 C C . LEU A 1 99 ? 14.359 21.156 3.346 1 95.06 99 LEU A C 1
ATOM 759 O O . LEU A 1 99 ? 15.422 21.75 3.51 1 95.06 99 LEU A O 1
ATOM 763 N N . GLY A 1 100 ? 14.141 20.094 3.982 1 91.06 100 GLY A N 1
ATOM 764 C CA . GLY A 1 100 ? 15.055 19.375 4.852 1 91.06 100 GLY A CA 1
ATOM 765 C C . GLY A 1 100 ? 14.961 17.875 4.691 1 91.06 100 GLY A C 1
ATOM 766 O O . GLY A 1 100 ? 14.281 17.375 3.789 1 91.06 100 GLY A O 1
ATOM 767 N N . GLU A 1 101 ? 15.711 17.188 5.543 1 93.69 101 GLU A N 1
ATOM 768 C CA . GLU A 1 101 ? 15.625 15.734 5.492 1 93.69 101 GLU A CA 1
ATOM 769 C C . GLU A 1 101 ? 14.172 15.266 5.48 1 93.69 101 GLU A C 1
ATOM 771 O O . GLU A 1 101 ? 13.352 15.773 6.246 1 93.69 101 GLU A O 1
ATOM 776 N N . PHE A 1 102 ? 13.93 14.375 4.523 1 94.5 102 PHE A N 1
ATOM 777 C CA . PHE A 1 102 ? 12.547 14.008 4.246 1 94.5 102 PHE A CA 1
ATOM 778 C C . PHE A 1 102 ? 12.43 12.508 3.957 1 94.5 102 PHE A C 1
ATOM 780 O O . PHE A 1 102 ? 12.977 12.023 2.967 1 94.5 102 PHE A O 1
ATOM 787 N N . LEU A 1 103 ? 11.742 11.789 4.852 1 94.31 103 LEU A N 1
ATOM 788 C CA . LEU A 1 103 ? 11.508 10.359 4.707 1 94.31 103 LEU A CA 1
ATOM 789 C C . LEU A 1 103 ? 12.82 9.602 4.539 1 94.31 103 LEU A C 1
ATOM 791 O O . LEU A 1 103 ? 12.906 8.656 3.758 1 94.31 103 LEU A O 1
ATOM 795 N N . GLY A 1 104 ? 13.867 10.133 5.152 1 92.06 104 GLY A N 1
ATOM 796 C CA . GLY A 1 104 ? 15.164 9.461 5.16 1 92.06 104 GLY A CA 1
ATOM 797 C C . GLY A 1 104 ? 16.062 9.898 4.023 1 92.06 104 GLY A C 1
ATOM 798 O O . GLY A 1 104 ? 17.156 9.359 3.85 1 92.06 104 GLY A O 1
ATOM 799 N N . PHE A 1 105 ? 15.602 10.906 3.248 1 94.5 105 PHE A N 1
ATOM 800 C CA . PHE A 1 105 ? 16.391 11.383 2.117 1 94.5 105 PHE A CA 1
ATOM 801 C C . PHE A 1 105 ? 16.812 12.836 2.33 1 94.5 105 PHE A C 1
ATOM 803 O O . PHE A 1 105 ? 16.109 13.602 2.986 1 94.5 105 PHE A O 1
ATOM 810 N N . ARG A 1 106 ? 17.984 13.109 1.747 1 93.38 106 ARG A N 1
ATOM 811 C CA . ARG A 1 106 ? 18.391 14.508 1.615 1 93.38 106 ARG A CA 1
ATOM 812 C C . ARG A 1 106 ? 17.859 15.102 0.316 1 93.38 106 ARG A C 1
ATOM 814 O O . ARG A 1 106 ? 18.25 14.68 -0.773 1 93.38 106 ARG A O 1
ATOM 821 N N . PRO A 1 107 ? 17.031 16.047 0.471 1 92.88 107 PRO A N 1
ATOM 822 C CA . PRO A 1 107 ? 16.453 16.609 -0.759 1 92.88 107 PRO A CA 1
ATOM 823 C C . PRO A 1 107 ? 17.453 17.453 -1.55 1 92.88 107 PRO A C 1
ATOM 825 O O . PRO A 1 107 ? 18.469 17.875 -1.008 1 92.88 107 PRO A O 1
ATOM 828 N N . ASP A 1 108 ? 17.156 17.672 -2.756 1 91.12 108 ASP A N 1
ATOM 829 C CA . ASP A 1 108 ? 18 18.453 -3.65 1 91.12 108 ASP A CA 1
ATOM 830 C C . ASP A 1 108 ? 17.328 19.781 -4.008 1 91.12 108 ASP A C 1
ATOM 832 O O . ASP A 1 108 ? 17.781 20.484 -4.918 1 91.12 108 ASP A O 1
ATOM 836 N N . GLY A 1 109 ? 16.297 20.078 -3.443 1 91 109 GLY A N 1
ATOM 837 C CA . GLY A 1 109 ? 15.602 21.328 -3.676 1 91 109 GLY A CA 1
ATOM 838 C C . GLY A 1 109 ? 14.539 21.25 -4.754 1 91 109 GLY A C 1
ATOM 839 O O . GLY A 1 109 ? 13.781 22.188 -4.965 1 91 109 GLY A O 1
ATOM 840 N N . ALA A 1 110 ? 14.484 20.156 -5.418 1 93.56 110 ALA A N 1
ATOM 841 C CA . ALA A 1 110 ? 13.492 19.984 -6.477 1 93.56 110 ALA A CA 1
ATOM 842 C C . ALA A 1 110 ? 12.242 19.297 -5.949 1 93.56 110 ALA A C 1
ATOM 844 O O . ALA A 1 110 ? 12.25 18.719 -4.855 1 93.56 110 ALA A O 1
ATOM 845 N N . ARG A 1 111 ? 11.18 19.344 -6.754 1 97.06 111 ARG A N 1
ATOM 846 C CA . ARG A 1 111 ? 9.906 18.703 -6.438 1 97.06 111 ARG A CA 1
ATOM 847 C C . ARG A 1 111 ? 10.039 17.172 -6.488 1 97.06 111 ARG A C 1
ATOM 849 O O . ARG A 1 111 ? 10.695 16.641 -7.379 1 97.06 111 ARG A O 1
ATOM 856 N N . LEU A 1 112 ? 9.414 16.516 -5.508 1 97.81 112 LEU A N 1
ATOM 857 C CA . LEU A 1 112 ? 9.32 15.055 -5.457 1 97.81 112 LEU A CA 1
ATOM 858 C C . LEU A 1 112 ? 7.867 14.602 -5.594 1 97.81 112 LEU A C 1
ATOM 860 O O . LEU A 1 112 ? 6.965 15.219 -5.023 1 97.81 112 LEU A O 1
ATOM 864 N N . ARG A 1 113 ? 7.672 13.602 -6.441 1 98.38 113 ARG A N 1
ATOM 865 C CA . ARG A 1 113 ? 6.367 12.969 -6.594 1 98.38 113 ARG A CA 1
ATOM 866 C C . ARG A 1 113 ? 6.43 11.492 -6.219 1 98.38 113 ARG A C 1
ATOM 868 O O . ARG A 1 113 ? 7.27 10.75 -6.734 1 98.38 113 ARG A O 1
ATOM 875 N N . PHE A 1 114 ? 5.551 11.07 -5.312 1 98.38 114 PHE A N 1
ATOM 876 C CA . PHE A 1 114 ? 5.559 9.68 -4.867 1 98.38 114 PHE A CA 1
ATOM 877 C C . PHE A 1 114 ? 4.207 9.289 -4.277 1 98.38 114 PHE A C 1
ATOM 879 O O . PHE A 1 114 ? 3.369 10.156 -4.012 1 98.38 114 PHE A O 1
ATOM 886 N N . ALA A 1 115 ? 4.02 7.98 -4.082 1 98.81 115 ALA A N 1
ATOM 887 C CA . ALA A 1 115 ? 2.754 7.469 -3.564 1 98.81 115 ALA A CA 1
ATOM 888 C C . ALA A 1 115 ? 2.926 6.898 -2.16 1 98.81 115 ALA A C 1
ATOM 890 O O . ALA A 1 115 ? 4.031 6.52 -1.769 1 98.81 115 ALA A O 1
ATOM 891 N N . GLU A 1 116 ? 1.912 6.91 -1.407 1 98.88 116 GLU A N 1
ATOM 892 C CA . GLU A 1 116 ? 1.694 6.152 -0.18 1 98.88 116 GLU A CA 1
ATOM 893 C C . GLU A 1 116 ? 0.454 5.27 -0.288 1 98.88 116 GLU A C 1
ATOM 895 O O . GLU A 1 116 ? -0.608 5.73 -0.71 1 98.88 116 GLU A O 1
ATOM 900 N N . HIS A 1 117 ? 0.572 4 -0.086 1 98.94 117 HIS A N 1
ATOM 901 C CA . HIS A 1 117 ? -0.568 3.121 0.145 1 98.94 117 HIS A CA 1
ATOM 902 C C . HIS A 1 117 ? -0.781 2.873 1.635 1 98.94 117 HIS A C 1
ATOM 904 O O . HIS A 1 117 ? 0.099 2.336 2.311 1 98.94 117 HIS A O 1
ATOM 910 N N . VAL A 1 118 ? -1.961 3.215 2.123 1 98.94 118 VAL A N 1
ATOM 911 C CA . VAL A 1 118 ? -2.137 3.225 3.572 1 98.94 118 VAL A CA 1
ATOM 912 C C . VAL A 1 118 ? -3.508 2.658 3.93 1 98.94 118 VAL A C 1
ATOM 914 O O . VAL A 1 118 ? -4.496 2.92 3.238 1 98.94 118 VAL A O 1
ATOM 917 N N . PHE A 1 119 ? -3.584 1.825 4.996 1 98.75 119 PHE A N 1
ATOM 918 C CA . PHE A 1 119 ? -4.801 1.284 5.59 1 98.75 119 PHE A CA 1
ATOM 919 C C . PHE A 1 119 ? -5.062 1.903 6.957 1 98.75 119 PHE A C 1
ATOM 921 O O . PHE A 1 119 ? -4.129 2.094 7.742 1 98.75 119 PHE A O 1
ATOM 928 N N . TYR A 1 120 ? -6.34 2.221 7.262 1 98.62 120 TYR A N 1
ATOM 929 C CA . TYR A 1 120 ? -6.793 2.736 8.547 1 98.62 120 TYR A CA 1
ATOM 930 C C . TYR A 1 120 ? -7.883 1.846 9.133 1 98.62 120 TYR A C 1
ATOM 932 O O . TYR A 1 120 ? -8.914 1.611 8.5 1 98.62 120 TYR A O 1
ATOM 940 N N . ARG A 1 121 ? -7.645 1.363 10.328 1 98 121 ARG A N 1
ATOM 941 C CA . ARG A 1 121 ? -8.711 0.713 11.086 1 98 121 ARG A CA 1
ATOM 942 C C . ARG A 1 121 ? -9.445 1.717 11.961 1 98 121 ARG A C 1
ATOM 944 O O . ARG A 1 121 ? -8.82 2.516 12.664 1 98 121 ARG A O 1
ATOM 951 N N . TYR A 1 122 ? -10.742 1.725 11.828 1 96.94 122 TYR A N 1
ATOM 952 C CA . TYR A 1 122 ? -11.578 2.609 12.633 1 96.94 122 TYR A CA 1
ATOM 953 C C . TYR A 1 122 ? -12.234 1.845 13.773 1 96.94 122 TYR A C 1
ATOM 955 O O . TYR A 1 122 ? -12.695 0.713 13.586 1 96.94 122 TYR A O 1
ATOM 963 N N . GLN A 1 123 ? -12.203 2.367 14.883 1 95.38 123 GLN A N 1
ATOM 964 C CA . GLN A 1 123 ? -12.969 1.951 16.062 1 95.38 123 GLN A CA 1
ATOM 965 C C . GLN A 1 123 ? -13.727 3.127 16.672 1 95.38 123 GLN A C 1
ATOM 967 O O . GLN A 1 123 ? -13.141 4.172 16.953 1 95.38 123 GLN A O 1
ATOM 972 N N . ASP A 1 124 ? -15.039 2.977 16.781 1 91.88 124 ASP A N 1
ATOM 973 C CA . ASP A 1 124 ? -15.891 4.023 17.328 1 91.88 124 ASP A CA 1
ATOM 974 C C . ASP A 1 124 ? -15.703 5.34 16.594 1 91.88 124 ASP A C 1
ATOM 976 O O . ASP A 1 124 ? -15.539 6.395 17.203 1 91.88 124 ASP A O 1
ATOM 980 N N . GLY A 1 125 ? -15.555 5.238 15.312 1 93.06 125 GLY A N 1
ATOM 981 C CA . GLY A 1 125 ? -15.547 6.402 14.438 1 93.06 125 GLY A CA 1
ATOM 982 C C . GLY A 1 125 ? -14.203 7.094 14.375 1 93.06 125 GLY A C 1
ATOM 983 O O . GLY A 1 125 ? -14.055 8.117 13.711 1 93.06 125 GLY A O 1
ATOM 984 N N . ARG A 1 126 ? -13.195 6.543 15.07 1 97.19 126 ARG A N 1
ATOM 985 C CA . ARG A 1 126 ? -11.859 7.141 15.086 1 97.19 126 ARG A CA 1
ATOM 986 C C . ARG A 1 126 ? -10.805 6.125 14.672 1 97.19 126 ARG A C 1
ATOM 988 O O . ARG A 1 126 ? -11.023 4.918 14.766 1 97.19 126 ARG A O 1
ATOM 995 N N . ILE A 1 127 ? -9.734 6.625 14.172 1 98.44 127 ILE A N 1
ATOM 996 C CA . ILE A 1 127 ? -8.641 5.785 13.703 1 98.44 127 ILE A CA 1
ATOM 997 C C . ILE A 1 127 ? -7.941 5.129 14.891 1 98.44 127 ILE A C 1
ATOM 999 O O . ILE A 1 127 ? -7.516 5.816 15.828 1 98.44 127 ILE A O 1
ATOM 1003 N N . ALA A 1 128 ? -7.809 3.824 14.812 1 98.44 128 ALA A N 1
ATOM 1004 C CA . ALA A 1 128 ? -7.199 3.064 15.898 1 98.44 128 ALA A CA 1
ATOM 1005 C C . ALA A 1 128 ? -5.93 2.361 15.438 1 98.44 128 ALA A C 1
ATOM 1007 O O . ALA A 1 128 ? -5.129 1.904 16.25 1 98.44 128 ALA A O 1
ATOM 1008 N N . ALA A 1 129 ? -5.73 2.219 14.164 1 98.69 129 ALA A N 1
ATOM 1009 C CA . ALA A 1 129 ? -4.523 1.611 13.602 1 98.69 129 ALA A CA 1
ATOM 1010 C C . ALA A 1 129 ? -4.25 2.133 12.195 1 98.69 129 ALA A C 1
ATOM 1012 O O . ALA A 1 129 ? -5.184 2.363 11.422 1 98.69 129 ALA A O 1
ATOM 1013 N N . VAL A 1 130 ? -2.98 2.311 11.914 1 98.81 130 VAL A N 1
ATOM 1014 C CA . VAL A 1 130 ? -2.521 2.729 10.594 1 98.81 130 VAL A CA 1
ATOM 1015 C C . VAL A 1 130 ? -1.449 1.766 10.094 1 98.81 130 VAL A C 1
ATOM 1017 O O . VAL A 1 130 ? -0.525 1.414 10.828 1 98.81 130 VAL A O 1
ATOM 1020 N N . ARG A 1 131 ? -1.639 1.226 8.938 1 98.75 131 ARG A N 1
ATOM 1021 C CA . ARG A 1 131 ? -0.622 0.518 8.164 1 98.75 131 ARG A CA 1
ATOM 1022 C C . ARG A 1 131 ? -0.256 1.292 6.902 1 98.75 131 ARG A C 1
ATOM 1024 O O . ARG A 1 131 ? -1.021 1.312 5.934 1 98.75 131 ARG A O 1
ATOM 1031 N N . SER A 1 132 ? 0.933 1.858 6.934 1 98.75 132 SER A N 1
ATOM 1032 C CA . SER A 1 132 ? 1.354 2.781 5.883 1 98.75 132 SER A CA 1
ATOM 1033 C C . SER A 1 132 ? 2.578 2.254 5.141 1 98.75 132 SER A C 1
ATOM 1035 O O . SER A 1 132 ? 3.482 1.68 5.754 1 98.75 132 SER A O 1
ATOM 1037 N N . MET A 1 133 ? 2.564 2.426 3.836 1 98.69 133 MET A N 1
ATOM 1038 C CA . MET A 1 133 ? 3.725 2.15 2.992 1 98.69 133 MET A CA 1
ATOM 1039 C C . MET A 1 133 ? 3.961 3.285 2.004 1 98.69 133 MET A C 1
ATOM 1041 O O . MET A 1 133 ? 3.064 3.648 1.241 1 98.69 133 MET A O 1
ATOM 1045 N N . ILE A 1 134 ? 5.184 3.818 2.031 1 98.56 134 ILE A N 1
ATOM 1046 C CA . ILE A 1 134 ? 5.57 4.91 1.146 1 98.56 134 ILE A CA 1
ATOM 1047 C C . ILE A 1 134 ? 6.508 4.391 0.06 1 98.56 134 ILE A C 1
ATOM 1049 O O . ILE A 1 134 ? 7.402 3.584 0.336 1 98.56 134 ILE A O 1
ATOM 1053 N N . ASP A 1 135 ? 6.32 4.879 -1.146 1 97.94 135 ASP A N 1
ATOM 1054 C CA . ASP A 1 135 ? 7.16 4.508 -2.279 1 97.94 135 ASP A CA 1
ATOM 1055 C C . ASP A 1 135 ? 8.508 5.223 -2.223 1 97.94 135 ASP A C 1
ATOM 1057 O O . ASP A 1 135 ? 8.773 6.117 -3.029 1 97.94 135 ASP A O 1
ATOM 1061 N N . ARG A 1 136 ? 9.375 4.727 -1.359 1 95.94 136 ARG A N 1
ATOM 1062 C CA . ARG A 1 136 ? 10.68 5.352 -1.183 1 95.94 136 ARG A CA 1
ATOM 1063 C C . ARG A 1 136 ? 11.578 5.105 -2.395 1 95.94 136 ARG A C 1
ATOM 1065 O O . ARG A 1 136 ? 12.477 5.895 -2.68 1 95.94 136 ARG A O 1
ATOM 1072 N N . ALA A 1 137 ? 11.32 4.016 -3.082 1 93.25 137 ALA A N 1
ATOM 1073 C CA . ALA A 1 137 ? 12.078 3.74 -4.297 1 93.25 137 ALA A CA 1
ATOM 1074 C C . ALA A 1 137 ? 11.859 4.828 -5.344 1 93.25 137 ALA A C 1
ATOM 1076 O O . ALA A 1 137 ? 12.797 5.242 -6.031 1 93.25 137 ALA A O 1
ATOM 1077 N N . ALA A 1 138 ? 10.609 5.25 -5.496 1 96.19 138 ALA A N 1
ATOM 1078 C CA . ALA A 1 138 ? 10.312 6.324 -6.438 1 96.19 138 ALA A CA 1
ATOM 1079 C C . ALA A 1 138 ? 11.047 7.605 -6.059 1 96.19 138 ALA A C 1
ATOM 1081 O O . ALA A 1 138 ? 11.547 8.32 -6.926 1 96.19 138 ALA A O 1
ATOM 1082 N N . ILE A 1 139 ? 11.125 7.883 -4.742 1 96.31 139 ILE A N 1
ATOM 1083 C CA . ILE A 1 139 ? 11.844 9.062 -4.258 1 96.31 139 ILE A CA 1
ATOM 1084 C C . ILE A 1 139 ? 13.328 8.938 -4.586 1 96.31 139 ILE A C 1
ATOM 1086 O O . ILE A 1 139 ? 13.922 9.852 -5.156 1 96.31 139 ILE A O 1
ATOM 1090 N N . ALA A 1 140 ? 13.859 7.797 -4.277 1 94.19 140 ALA A N 1
ATOM 1091 C CA . ALA A 1 140 ? 15.281 7.555 -4.523 1 94.19 140 ALA A CA 1
ATOM 1092 C C . ALA A 1 140 ? 15.609 7.695 -6.008 1 94.19 140 ALA A C 1
ATOM 1094 O O . ALA A 1 140 ? 16.641 8.281 -6.367 1 94.19 140 ALA A O 1
ATOM 1095 N N . GLU A 1 141 ? 14.797 7.16 -6.836 1 94.5 141 GLU A N 1
ATOM 1096 C CA . GLU A 1 141 ? 15.008 7.234 -8.281 1 94.5 141 GLU A CA 1
ATOM 1097 C C . GLU A 1 141 ? 15.016 8.68 -8.758 1 94.5 141 GLU A C 1
ATOM 1099 O O . GLU A 1 141 ? 15.844 9.062 -9.586 1 94.5 141 GLU A O 1
ATOM 1104 N N . GLN A 1 142 ? 14.102 9.461 -8.328 1 96.19 142 GLN A N 1
ATOM 1105 C CA . GLN A 1 142 ? 14.023 10.867 -8.719 1 96.19 142 GLN A CA 1
ATOM 1106 C C . GLN A 1 142 ? 15.266 11.633 -8.281 1 96.19 142 GLN A C 1
ATOM 1108 O O . GLN A 1 142 ? 15.781 12.469 -9.023 1 96.19 142 GLN A O 1
ATOM 1113 N N . LEU A 1 143 ? 15.82 11.336 -7.121 1 93.88 143 LEU A N 1
ATOM 1114 C CA . LEU A 1 143 ? 17 12.023 -6.594 1 93.88 143 LEU A CA 1
ATOM 1115 C C . LEU A 1 143 ? 18.266 11.562 -7.309 1 93.88 143 LEU A C 1
ATOM 1117 O O . LEU A 1 143 ? 19.141 12.375 -7.605 1 93.88 143 LEU A O 1
ATOM 1121 N N . SER A 1 144 ? 18.359 10.258 -7.57 1 89.75 144 SER A N 1
ATOM 1122 C CA . SER A 1 144 ? 19.516 9.711 -8.258 1 89.75 144 SER A CA 1
ATOM 1123 C C . SER A 1 144 ? 19.578 10.188 -9.703 1 89.75 144 SER A C 1
ATOM 1125 O O . SER A 1 144 ? 20.672 10.445 -10.234 1 89.75 144 SER A O 1
ATOM 1127 N N . GLY A 1 145 ? 18.453 10.156 -10.352 1 84.75 145 GLY A N 1
ATOM 1128 C CA . GLY A 1 145 ? 18.406 10.617 -11.727 1 84.75 145 GLY A CA 1
ATOM 1129 C C . GLY A 1 145 ? 18.891 12.047 -11.898 1 84.75 145 GLY A C 1
ATOM 1130 O O . GLY A 1 145 ? 19.562 12.367 -12.875 1 84.75 145 GLY A O 1
ATOM 1131 N N . ARG A 1 146 ? 18.719 12.797 -10.977 1 82.31 146 ARG A N 1
ATOM 1132 C CA . ARG A 1 146 ? 19.109 14.203 -11.039 1 82.31 146 ARG A CA 1
ATOM 1133 C C . ARG A 1 146 ? 20.578 14.391 -10.719 1 82.31 146 ARG A C 1
ATOM 1135 O O . ARG A 1 146 ? 21.234 15.297 -11.25 1 82.31 146 ARG A O 1
ATOM 1142 N N . ASP A 1 147 ? 21.016 13.5 -9.82 1 76.56 147 ASP A N 1
ATOM 1143 C CA . ASP A 1 147 ? 22.453 13.523 -9.523 1 76.56 147 ASP A CA 1
ATOM 1144 C C . ASP A 1 147 ? 23.266 13.156 -10.758 1 76.56 147 ASP A C 1
ATOM 1146 O O . ASP A 1 147 ? 24.281 13.789 -11.047 1 76.56 147 ASP A O 1
ATOM 1150 N N . MET A 1 148 ? 22.75 12.195 -11.453 1 74.31 148 MET A N 1
ATOM 1151 C CA . MET A 1 148 ? 23.453 11.75 -12.648 1 74.31 148 MET A CA 1
ATOM 1152 C C . MET A 1 148 ? 23.359 12.797 -13.75 1 74.31 148 MET A C 1
ATOM 1154 O O . MET A 1 148 ? 24.328 13.016 -14.484 1 74.31 148 MET A O 1
ATOM 1158 N N . SER A 1 149 ? 22.25 13.391 -13.898 1 69.81 149 SER A N 1
ATOM 1159 C CA . SER A 1 149 ? 22.078 14.438 -14.898 1 69.81 149 SER A CA 1
ATOM 1160 C C . SER A 1 149 ? 22.969 15.633 -14.602 1 69.81 149 SER A C 1
ATOM 1162 O O . SER A 1 149 ? 23.531 16.25 -15.516 1 69.81 149 SER A O 1
ATOM 1164 N N . ALA A 1 150 ? 23.172 16 -13.367 1 69.25 150 ALA A N 1
ATOM 1165 C CA . ALA A 1 150 ? 24.047 17.109 -12.969 1 69.25 150 ALA A CA 1
ATOM 1166 C C . ALA A 1 150 ? 25.5 16.797 -13.297 1 69.25 150 ALA A C 1
ATOM 1168 O O . ALA A 1 150 ? 26.281 17.688 -13.625 1 69.25 150 ALA A O 1
ATOM 1169 N N . PHE A 1 151 ? 25.734 15.547 -13.141 1 63.91 151 PHE A N 1
ATOM 1170 C CA . PHE A 1 151 ? 27.078 15.102 -13.438 1 63.91 151 PHE A CA 1
ATOM 1171 C C . PHE A 1 151 ? 27.344 15.141 -14.938 1 63.91 151 PHE A C 1
ATOM 1173 O O . PHE A 1 151 ? 28.469 15.43 -15.367 1 63.91 151 PHE A O 1
ATOM 1180 N N . LEU A 1 152 ? 26.328 14.898 -15.688 1 67.69 152 LEU A N 1
ATOM 1181 C CA . LEU A 1 152 ? 26.5 14.836 -17.141 1 67.69 152 LEU A CA 1
ATOM 1182 C C . LEU A 1 152 ? 26.359 16.219 -17.766 1 67.69 152 LEU A C 1
ATOM 1184 O O . LEU A 1 152 ? 26.656 16.406 -18.938 1 67.69 152 LEU A O 1
ATOM 1188 N N . GLU A 1 153 ? 25.766 17.125 -17.031 1 59.75 153 GLU A N 1
ATOM 1189 C CA . GLU A 1 153 ? 25.734 18.484 -17.562 1 59.75 153 GLU A CA 1
ATOM 1190 C C . GLU A 1 153 ? 27.141 19.062 -17.656 1 59.75 153 GLU A C 1
ATOM 1192 O O . GLU A 1 153 ? 27.922 18.969 -16.688 1 59.75 153 GLU A O 1
ATOM 1197 N N . PRO A 1 154 ? 27.547 19.234 -18.906 1 55.12 154 PRO A N 1
ATOM 1198 C CA . PRO A 1 154 ? 28.859 19.859 -19.062 1 55.12 154 PRO A CA 1
ATOM 1199 C C . PRO A 1 154 ? 29.031 21.094 -18.188 1 55.12 154 PRO A C 1
ATOM 1201 O O . PRO A 1 154 ? 28.094 21.859 -18 1 55.12 154 PRO A O 1
ATOM 1204 N N . GLY A 1 155 ? 29.828 20.984 -17.109 1 42.97 155 GLY A N 1
ATOM 1205 C CA . GLY A 1 155 ? 30.234 22.25 -16.5 1 42.97 155 GLY A CA 1
ATOM 1206 C C . GLY A 1 155 ? 30.531 23.344 -17.516 1 42.97 155 GLY A C 1
ATOM 1207 O O . GLY A 1 155 ? 30.844 23.047 -18.672 1 42.97 155 GLY A O 1
ATOM 1208 N N . MET B 1 1 ? -41.781 -19.734 16.016 1 30.2 1 MET B N 1
ATOM 1209 C CA . MET B 1 1 ? -40.938 -20.219 14.914 1 30.2 1 MET B CA 1
ATOM 1210 C C . MET B 1 1 ? -39.938 -19.141 14.461 1 30.2 1 MET B C 1
ATOM 1212 O O . MET B 1 1 ? -40.344 -18.109 13.922 1 30.2 1 MET B O 1
ATOM 1216 N N . THR B 1 2 ? -38.875 -18.75 15.156 1 31.64 2 THR B N 1
ATOM 1217 C CA . THR B 1 2 ? -38.062 -17.578 15.375 1 31.64 2 THR B CA 1
ATOM 1218 C C . THR B 1 2 ? -37.094 -17.359 14.219 1 31.64 2 THR B C 1
ATOM 1220 O O . THR B 1 2 ? -36.406 -18.297 13.789 1 31.64 2 THR B O 1
ATOM 1223 N N . ASP B 1 3 ? -37.375 -16.375 13.188 1 31.23 3 ASP B N 1
ATOM 1224 C CA . ASP B 1 3 ? -36.75 -16.062 11.898 1 31.23 3 ASP B CA 1
ATOM 1225 C C . ASP B 1 3 ? -35.281 -15.766 12.039 1 31.23 3 ASP B C 1
ATOM 1227 O O . ASP B 1 3 ? -34.875 -14.836 12.758 1 31.23 3 ASP B O 1
ATOM 1231 N N . ASP B 1 4 ? -34.375 -16.688 12.094 1 31.28 4 ASP B N 1
ATOM 1232 C CA . ASP B 1 4 ? -32.906 -16.734 12.227 1 31.28 4 ASP B CA 1
ATOM 1233 C C . ASP B 1 4 ? -32.219 -15.844 11.195 1 31.28 4 ASP B C 1
ATOM 1235 O O . ASP B 1 4 ? -32.219 -16.156 10.008 1 31.28 4 ASP B O 1
ATOM 1239 N N . LEU B 1 5 ? -32.344 -14.5 11.305 1 30.33 5 LEU B N 1
ATOM 1240 C CA . LEU B 1 5 ? -31.766 -13.492 10.422 1 30.33 5 LEU B CA 1
ATOM 1241 C C . LEU B 1 5 ? -30.297 -13.766 10.172 1 30.33 5 LEU B C 1
ATOM 1243 O O . LEU B 1 5 ? -29.5 -13.875 11.117 1 30.33 5 LEU B O 1
ATOM 1247 N N . ALA B 1 6 ? -29.906 -14.43 9.117 1 33.16 6 ALA B N 1
ATOM 1248 C CA . ALA B 1 6 ? -28.578 -14.812 8.672 1 33.16 6 ALA B CA 1
ATOM 1249 C C . ALA B 1 6 ? -27.609 -13.625 8.758 1 33.16 6 ALA B C 1
ATOM 1251 O O . ALA B 1 6 ? -28.031 -12.469 8.672 1 33.16 6 ALA B O 1
ATOM 1252 N N . PRO B 1 7 ? -26.312 -13.719 9.094 1 33.91 7 PRO B N 1
ATOM 1253 C CA . PRO B 1 7 ? -25.359 -12.648 9.391 1 33.91 7 PRO B CA 1
ATOM 1254 C C . PRO B 1 7 ? -25.422 -11.508 8.383 1 33.91 7 PRO B C 1
ATOM 1256 O O . PRO B 1 7 ? -25.969 -11.672 7.289 1 33.91 7 PRO B O 1
ATOM 1259 N N . GLY B 1 8 ? -25.016 -10.188 8.703 1 32.59 8 GLY B N 1
ATOM 1260 C CA . GLY B 1 8 ? -25.141 -8.766 8.398 1 32.59 8 GLY B CA 1
ATOM 1261 C C . GLY B 1 8 ? -24.641 -8.398 7.02 1 32.59 8 GLY B C 1
ATOM 1262 O O . GLY B 1 8 ? -23.453 -8.531 6.734 1 32.59 8 GLY B O 1
ATOM 1263 N N . LYS B 1 9 ? -25.297 -8.578 5.875 1 33.59 9 LYS B N 1
ATOM 1264 C CA . LYS B 1 9 ? -25.203 -8.156 4.48 1 33.59 9 LYS B CA 1
ATOM 1265 C C . LYS B 1 9 ? -24.906 -6.668 4.375 1 33.59 9 LYS B C 1
ATOM 1267 O O . LYS B 1 9 ? -25.703 -5.836 4.82 1 33.59 9 LYS B O 1
ATOM 1272 N N . GLN B 1 10 ? -23.656 -6.262 4.676 1 35.12 10 GLN B N 1
ATOM 1273 C CA . GLN B 1 10 ? -23.453 -4.828 4.508 1 35.12 10 GLN B CA 1
ATOM 1274 C C . GLN B 1 10 ? -23.844 -4.375 3.105 1 35.12 10 GLN B C 1
ATOM 1276 O O . GLN B 1 10 ? -23.453 -5 2.115 1 35.12 10 GLN B O 1
ATOM 1281 N N . PRO B 1 11 ? -24.812 -3.551 2.797 1 38.94 11 PRO B N 1
ATOM 1282 C CA . PRO B 1 11 ? -25.422 -3.283 1.492 1 38.94 11 PRO B CA 1
ATOM 1283 C C . PRO B 1 11 ? -24.375 -3.053 0.394 1 38.94 11 PRO B C 1
ATOM 1285 O O . PRO B 1 11 ? -24.547 -3.551 -0.724 1 38.94 11 PRO B O 1
ATOM 1288 N N . GLY B 1 12 ? -23.641 -1.968 0.397 1 39.34 12 GLY B N 1
ATOM 1289 C CA . GLY B 1 12 ? -22.953 -1.384 -0.745 1 39.34 12 GLY B CA 1
ATOM 1290 C C . GLY B 1 12 ? -21.75 -2.195 -1.203 1 39.34 12 GLY B C 1
ATOM 1291 O O . GLY B 1 12 ? -21.125 -1.862 -2.205 1 39.34 12 GLY B O 1
ATOM 1292 N N . VAL B 1 13 ? -21 -2.762 -0.36 1 45.53 13 VAL B N 1
ATOM 1293 C CA . VAL B 1 13 ? -20 -3.695 -0.877 1 45.53 13 VAL B CA 1
ATOM 1294 C C . VAL B 1 13 ? -20.703 -4.906 -1.494 1 45.53 13 VAL B C 1
ATOM 1296 O O . VAL B 1 13 ? -21.406 -5.645 -0.802 1 45.53 13 VAL B O 1
ATOM 1299 N N . PRO B 1 14 ? -21.109 -4.84 -2.678 1 49.38 14 PRO B N 1
ATOM 1300 C CA . PRO B 1 14 ? -21.75 -6.109 -3.041 1 49.38 14 PRO B CA 1
ATOM 1301 C C . PRO B 1 14 ? -21.016 -7.32 -2.453 1 49.38 14 PRO B C 1
ATOM 1303 O O . PRO B 1 14 ? -19.797 -7.402 -2.521 1 49.38 14 PRO B O 1
ATOM 1306 N N . PRO B 1 15 ? -21.438 -7.797 -1.203 1 54.84 15 PRO B N 1
ATOM 1307 C CA . PRO B 1 15 ? -20.938 -9.078 -0.71 1 54.84 15 PRO B CA 1
ATOM 1308 C C . PRO B 1 15 ? -20.188 -9.867 -1.783 1 54.84 15 PRO B C 1
ATOM 1310 O O . PRO B 1 15 ? -19.219 -10.578 -1.477 1 54.84 15 PRO B O 1
ATOM 1313 N N . GLU B 1 16 ? -20.312 -9.234 -3.01 1 83 16 GLU B N 1
ATOM 1314 C CA . GLU B 1 16 ? -19.922 -10.039 -4.156 1 83 16 GLU B CA 1
ATOM 1315 C C . GLU B 1 16 ? -18.5 -9.711 -4.598 1 83 16 GLU B C 1
ATOM 1317 O O . GLU B 1 16 ? -17.719 -10.609 -4.945 1 83 16 GLU B O 1
ATOM 1322 N N . LEU B 1 17 ? -18 -8.492 -4.055 1 92.81 17 LEU B N 1
ATOM 1323 C CA . LEU B 1 17 ? -16.719 -8.133 -4.625 1 92.81 17 LEU B CA 1
ATOM 1324 C C . LEU B 1 17 ? -15.578 -8.789 -3.854 1 92.81 17 LEU B C 1
ATOM 1326 O O . LEU B 1 17 ? -14.617 -9.281 -4.449 1 92.81 17 LEU B O 1
ATOM 1330 N N . GLU B 1 18 ? -15.664 -8.742 -2.504 1 94.12 18 GLU B N 1
ATOM 1331 C CA . GLU B 1 18 ? -14.641 -9.414 -1.706 1 94.12 18 GLU B CA 1
ATOM 1332 C C . GLU B 1 18 ? -14.562 -10.898 -2.041 1 94.12 18 GLU B C 1
ATOM 1334 O O . GLU B 1 18 ? -13.477 -11.477 -2.104 1 94.12 18 GLU B O 1
ATOM 1339 N N . SER B 1 19 ? -15.711 -11.492 -2.213 1 95.06 19 SER B N 1
ATOM 1340 C CA . SER B 1 19 ? -15.719 -12.914 -2.562 1 95.06 19 SER B CA 1
ATOM 1341 C C . SER B 1 19 ? -15.023 -13.156 -3.898 1 95.06 19 SER B C 1
ATOM 1343 O O . SER B 1 19 ? -14.289 -14.133 -4.051 1 95.06 19 SER B O 1
ATOM 1345 N N . ARG B 1 20 ? -15.258 -12.305 -4.852 1 96.44 20 ARG B N 1
ATOM 1346 C CA . ARG B 1 20 ? -14.586 -12.414 -6.145 1 96.44 20 ARG B CA 1
ATOM 1347 C C . ARG B 1 20 ? -13.078 -12.25 -5.996 1 96.44 20 ARG B C 1
ATOM 1349 O O . ARG B 1 20 ? -12.305 -12.992 -6.609 1 96.44 20 ARG B O 1
ATOM 1356 N N . TYR B 1 21 ? -12.703 -11.344 -5.219 1 98 21 TYR B N 1
ATOM 1357 C CA . TYR B 1 21 ? -11.281 -11.117 -4.988 1 98 21 TYR B CA 1
ATOM 1358 C C . TYR B 1 21 ? -10.641 -12.328 -4.32 1 98 21 TYR B C 1
ATOM 1360 O O . TYR B 1 21 ? -9.555 -12.758 -4.711 1 98 21 TYR B O 1
ATOM 1368 N N . ARG B 1 22 ? -11.281 -12.875 -3.297 1 98 22 ARG B N 1
ATOM 1369 C CA . ARG B 1 22 ? -10.734 -14.039 -2.6 1 98 22 ARG B CA 1
ATOM 1370 C C . ARG B 1 22 ? -10.672 -15.25 -3.523 1 98 22 ARG B C 1
ATOM 1372 O O . ARG B 1 22 ? -9.766 -16.078 -3.404 1 98 22 ARG B O 1
ATOM 1379 N N . ALA B 1 23 ? -11.594 -15.32 -4.449 1 98.25 23 ALA B N 1
ATOM 1380 C CA . ALA B 1 23 ? -11.516 -16.375 -5.457 1 98.25 23 ALA B CA 1
ATOM 1381 C C . ALA B 1 23 ? -10.305 -16.188 -6.363 1 98.25 23 ALA B C 1
ATOM 1383 O O . ALA B 1 23 ? -9.656 -17.156 -6.75 1 98.25 23 ALA B O 1
ATOM 1384 N N . TYR B 1 24 ? -10.016 -14.969 -6.715 1 98.81 24 TYR B N 1
ATOM 1385 C CA . TYR B 1 24 ? -8.812 -14.625 -7.465 1 98.81 24 TYR B CA 1
ATOM 1386 C C . TYR B 1 24 ? -7.559 -15.047 -6.707 1 98.81 24 TYR B C 1
ATOM 1388 O O . TYR B 1 24 ? -6.684 -15.711 -7.262 1 98.81 24 TYR B O 1
ATOM 1396 N N . LEU B 1 25 ? -7.465 -14.734 -5.414 1 98.81 25 LEU B N 1
ATOM 1397 C CA . LEU B 1 25 ? -6.316 -15.125 -4.605 1 98.81 25 LEU B CA 1
ATOM 1398 C C . LEU B 1 25 ? -6.199 -16.641 -4.523 1 98.81 25 LEU B C 1
ATOM 1400 O O . LEU B 1 25 ? -5.094 -17.188 -4.539 1 98.81 25 LEU B O 1
ATOM 1404 N N . ALA B 1 26 ? -7.34 -17.312 -4.398 1 98.75 26 ALA B N 1
ATOM 1405 C CA . ALA B 1 26 ? -7.328 -18.766 -4.363 1 98.75 26 ALA B CA 1
ATOM 1406 C C . ALA B 1 26 ? -6.719 -19.344 -5.641 1 98.75 26 ALA B C 1
ATOM 1408 O O . ALA B 1 26 ? -5.93 -20.297 -5.59 1 98.75 26 ALA B O 1
ATOM 1409 N N . ALA B 1 27 ? -7.09 -18.766 -6.766 1 98.81 27 ALA B N 1
ATOM 1410 C CA . ALA B 1 27 ? -6.512 -19.203 -8.031 1 98.81 27 ALA B CA 1
ATOM 1411 C C . ALA B 1 27 ? -4.996 -19.047 -8.023 1 98.81 27 ALA B C 1
ATOM 1413 O O . ALA B 1 27 ? -4.266 -19.938 -8.461 1 98.81 27 ALA B O 1
ATOM 1414 N N . LEU B 1 28 ? -4.469 -17.938 -7.535 1 98.88 28 LEU B N 1
ATOM 1415 C CA . LEU B 1 28 ? -3.033 -17.688 -7.457 1 98.88 28 LEU B CA 1
ATOM 1416 C C . LEU B 1 28 ? -2.365 -18.703 -6.523 1 98.88 28 LEU B C 1
ATOM 1418 O O . LEU B 1 28 ? -1.353 -19.297 -6.879 1 98.88 28 LEU B O 1
ATOM 1422 N N . ASN B 1 29 ? -2.945 -18.906 -5.363 1 98.88 29 ASN B N 1
ATOM 1423 C CA . ASN B 1 29 ? -2.344 -19.75 -4.34 1 98.88 29 ASN B CA 1
ATOM 1424 C C . ASN B 1 29 ? -2.363 -21.219 -4.75 1 98.88 29 ASN B C 1
ATOM 1426 O O . ASN B 1 29 ? -1.478 -21.984 -4.367 1 98.88 29 ASN B O 1
ATOM 1430 N N . GLU B 1 30 ? -3.295 -21.594 -5.551 1 98.75 30 GLU B N 1
ATOM 1431 C CA . GLU B 1 30 ? -3.404 -22.969 -6.047 1 98.75 30 GLU B CA 1
ATOM 1432 C C . GLU B 1 30 ? -2.701 -23.125 -7.391 1 98.75 30 GLU B C 1
ATOM 1434 O O . GLU B 1 30 ? -2.768 -24.188 -8.016 1 98.75 30 GLU B O 1
ATOM 1439 N N . ARG B 1 31 ? -2.072 -22.125 -7.859 1 98.69 31 ARG B N 1
ATOM 1440 C CA . ARG B 1 31 ? -1.274 -22.094 -9.078 1 98.69 31 ARG B CA 1
ATOM 1441 C C . ARG B 1 31 ? -2.141 -22.359 -10.305 1 98.69 31 ARG B C 1
ATOM 1443 O O . ARG B 1 31 ? -1.658 -22.906 -11.305 1 98.69 31 ARG B O 1
ATOM 1450 N N . ARG B 1 32 ? -3.398 -21.984 -10.18 1 98.69 32 ARG B N 1
ATOM 1451 C CA . ARG B 1 32 ? -4.316 -22.094 -11.312 1 98.69 32 ARG B CA 1
ATOM 1452 C C . ARG B 1 32 ? -4.305 -20.828 -12.148 1 98.69 32 ARG B C 1
ATOM 1454 O O . ARG B 1 32 ? -5.332 -20.156 -12.297 1 98.69 32 ARG B O 1
ATOM 1461 N N . LEU B 1 33 ? -3.223 -20.609 -12.812 1 98.62 33 LEU B N 1
ATOM 1462 C CA . LEU B 1 33 ? -3.035 -19.328 -13.484 1 98.62 33 LEU B CA 1
ATOM 1463 C C . LEU B 1 33 ? -3.879 -19.25 -14.75 1 98.62 33 LEU B C 1
ATOM 1465 O O . LEU B 1 33 ? -4.223 -18.156 -15.211 1 98.62 33 LEU B O 1
ATOM 1469 N N . ASP B 1 34 ? -4.285 -20.375 -15.336 1 98 34 ASP B N 1
ATOM 1470 C CA . ASP B 1 34 ? -5.184 -20.375 -16.484 1 98 34 ASP B CA 1
ATOM 1471 C C . ASP B 1 34 ? -6.559 -19.828 -16.109 1 98 34 ASP B C 1
ATOM 1473 O O . ASP B 1 34 ? -7.297 -19.344 -16.984 1 98 34 ASP B O 1
ATOM 1477 N N . ASP B 1 35 ? -6.949 -19.922 -14.836 1 98.5 35 ASP B N 1
ATOM 1478 C CA . ASP B 1 35 ? -8.234 -19.438 -14.352 1 98.5 35 ASP B CA 1
ATOM 1479 C C . ASP B 1 35 ? -8.273 -17.906 -14.344 1 98.5 35 ASP B C 1
ATOM 1481 O O . ASP B 1 35 ? -9.336 -17.312 -14.164 1 98.5 35 ASP B O 1
ATOM 1485 N N . LEU B 1 36 ? -7.129 -17.219 -14.625 1 98.69 36 LEU B N 1
ATOM 1486 C CA . LEU B 1 36 ? -7.109 -15.758 -14.578 1 98.69 36 LEU B CA 1
ATOM 1487 C C . LEU B 1 36 ? -8.07 -15.164 -15.609 1 98.69 36 LEU B C 1
ATOM 1489 O O . LEU B 1 36 ? -8.508 -14.023 -15.469 1 98.69 36 LEU B O 1
ATOM 1493 N N . VAL B 1 37 ? -8.43 -15.93 -16.625 1 98.19 37 VAL B N 1
ATOM 1494 C CA . VAL B 1 37 ? -9.375 -15.469 -17.641 1 98.19 37 VAL B CA 1
ATOM 1495 C C . VAL B 1 37 ? -10.711 -15.133 -16.984 1 98.19 37 VAL B C 1
ATOM 1497 O O . VAL B 1 37 ? -11.43 -14.242 -17.453 1 98.19 37 VAL B O 1
ATOM 1500 N N . GLU B 1 38 ? -11.07 -15.734 -15.828 1 98.06 38 GLU B N 1
ATOM 1501 C CA . GLU B 1 38 ? -12.328 -15.5 -15.117 1 98.06 38 GLU B CA 1
ATOM 1502 C C . GLU B 1 38 ? -12.219 -14.289 -14.188 1 98.06 38 GLU B C 1
ATOM 1504 O O . GLU B 1 38 ? -13.227 -13.773 -13.719 1 98.06 38 GLU B O 1
ATOM 1509 N N . HIS B 1 39 ? -10.977 -13.852 -13.93 1 98.62 39 HIS B N 1
ATOM 1510 C CA . HIS B 1 39 ? -10.781 -12.906 -12.836 1 98.62 39 HIS B CA 1
ATOM 1511 C C . HIS B 1 39 ? -10.203 -11.586 -13.344 1 98.62 39 HIS B C 1
ATOM 1513 O O . HIS B 1 39 ? -10.328 -10.555 -12.68 1 98.62 39 HIS B O 1
ATOM 1519 N N . VAL B 1 40 ? -9.531 -11.625 -14.523 1 98.81 40 VAL B N 1
ATOM 1520 C CA . VAL B 1 40 ? -8.773 -10.477 -15.008 1 98.81 40 VAL B CA 1
ATOM 1521 C C . VAL B 1 40 ? -9.18 -10.164 -16.453 1 98.81 40 VAL B C 1
ATOM 1523 O O . VAL B 1 40 ? -9.344 -11.078 -17.266 1 98.81 40 VAL B O 1
ATOM 1526 N N . HIS B 1 41 ? -9.367 -8.898 -16.734 1 98.62 41 HIS B N 1
ATOM 1527 C CA . HIS B 1 41 ? -9.695 -8.477 -18.094 1 98.62 41 HIS B CA 1
ATOM 1528 C C . HIS B 1 41 ? -8.57 -8.812 -19.062 1 98.62 41 HIS B C 1
ATOM 1530 O O . HIS B 1 41 ? -7.414 -8.961 -18.656 1 98.62 41 HIS B O 1
ATOM 1536 N N . ASP B 1 42 ? -8.883 -8.891 -20.328 1 98.62 42 ASP B N 1
ATOM 1537 C CA . ASP B 1 42 ? -7.906 -9.188 -21.359 1 98.62 42 ASP B CA 1
ATOM 1538 C C . ASP B 1 42 ? -6.789 -8.148 -21.375 1 98.62 42 ASP B C 1
ATOM 1540 O O . ASP B 1 42 ? -5.637 -8.477 -21.672 1 98.62 42 ASP B O 1
ATOM 1544 N N . GLU B 1 43 ? -7.242 -6.934 -21.156 1 98.62 43 GLU B N 1
ATOM 1545 C CA . GLU B 1 43 ? -6.32 -5.812 -21 1 98.62 43 GLU B CA 1
ATOM 1546 C C . GLU B 1 43 ? -6.523 -5.129 -19.641 1 98.62 43 GLU B C 1
ATOM 1548 O O . GLU B 1 43 ? -7.656 -4.984 -19.188 1 98.62 43 GLU B O 1
ATOM 1553 N N . LEU B 1 44 ? -5.477 -4.789 -19.062 1 98.75 44 LEU B N 1
ATOM 1554 C CA . LEU B 1 44 ? -5.512 -4.074 -17.797 1 98.75 44 LEU B CA 1
ATOM 1555 C C . LEU B 1 44 ? -4.375 -3.061 -17.719 1 98.75 44 LEU B C 1
ATOM 1557 O O . LEU B 1 44 ? -3.533 -2.988 -18.609 1 98.75 44 LEU B O 1
ATOM 1561 N N . THR B 1 45 ? -4.402 -2.219 -16.672 1 98.75 45 THR B N 1
ATOM 1562 C CA . THR B 1 45 ? -3.234 -1.418 -16.328 1 98.75 45 THR B CA 1
ATOM 1563 C C . THR B 1 45 ? -2.594 -1.919 -15.039 1 98.75 45 THR B C 1
ATOM 1565 O O . THR B 1 45 ? -3.293 -2.301 -14.102 1 98.75 45 THR B O 1
ATOM 1568 N N . TYR B 1 46 ? -1.305 -2.047 -15.086 1 98.75 46 TYR B N 1
ATOM 1569 C CA . TYR B 1 46 ? -0.497 -2.365 -13.914 1 98.75 46 TYR B CA 1
ATOM 1570 C C . TYR B 1 46 ? 0.433 -1.21 -13.562 1 98.75 46 TYR B C 1
ATOM 1572 O O . TYR B 1 46 ? 1.366 -0.908 -14.305 1 98.75 46 TYR B O 1
ATOM 1580 N N . ASN B 1 47 ? 0.151 -0.607 -12.477 1 98.44 47 ASN B N 1
ATOM 1581 C CA . ASN B 1 47 ? 0.879 0.586 -12.062 1 98.44 47 ASN B CA 1
ATOM 1582 C C . ASN B 1 47 ? 0.944 1.624 -13.18 1 98.44 47 ASN B C 1
ATOM 1584 O O . ASN B 1 47 ? 2.008 2.184 -13.445 1 98.44 47 ASN B O 1
ATOM 1588 N N . GLY B 1 48 ? -0.167 1.729 -13.812 1 97.88 48 GLY B N 1
ATOM 1589 C CA . GLY B 1 48 ? -0.351 2.779 -14.797 1 97.88 48 GLY B CA 1
ATOM 1590 C C . GLY B 1 48 ? 0.072 2.365 -16.203 1 97.88 48 GLY B C 1
ATOM 1591 O O . GLY B 1 48 ? -0.184 3.082 -17.172 1 97.88 48 GLY B O 1
ATOM 1592 N N . GLU B 1 49 ? 0.714 1.257 -16.328 1 98.38 49 GLU B N 1
ATOM 1593 C CA . GLU B 1 49 ? 1.201 0.792 -17.609 1 98.38 49 GLU B CA 1
ATOM 1594 C C . GLU B 1 49 ? 0.26 -0.247 -18.219 1 98.38 49 GLU B C 1
ATOM 1596 O O . GLU B 1 49 ? -0.153 -1.188 -17.531 1 98.38 49 GLU B O 1
ATOM 1601 N N . PRO B 1 50 ? -0.1 -0.052 -19.484 1 98.62 50 PRO B N 1
ATOM 1602 C CA . PRO B 1 50 ? -0.947 -1.067 -20.109 1 98.62 50 PRO B CA 1
ATOM 1603 C C . PRO B 1 50 ? -0.27 -2.434 -20.188 1 98.62 50 PRO B C 1
ATOM 1605 O O . PRO B 1 50 ? 0.941 -2.516 -20.422 1 98.62 50 PRO B O 1
ATOM 1608 N N . MET B 1 51 ? -1.097 -3.467 -20.031 1 98.38 51 MET B N 1
ATOM 1609 C CA . MET B 1 51 ? -0.639 -4.852 -20.047 1 98.38 51 MET B CA 1
ATOM 1610 C C . MET B 1 51 ? -1.762 -5.789 -20.484 1 98.38 51 MET B C 1
ATOM 1612 O O . MET B 1 51 ? -2.93 -5.555 -20.172 1 98.38 51 MET B O 1
ATOM 1616 N N . THR B 1 52 ? -1.354 -6.832 -21.188 1 98.75 52 THR B N 1
ATOM 1617 C CA . THR B 1 52 ? -2.334 -7.879 -21.453 1 98.75 52 THR B CA 1
ATOM 1618 C C . THR B 1 52 ? -2.461 -8.82 -20.266 1 98.75 52 THR B C 1
ATOM 1620 O O . THR B 1 52 ? -1.562 -8.883 -19.422 1 98.75 52 THR B O 1
ATOM 1623 N N . ARG B 1 53 ? -3.59 -9.547 -20.234 1 98.81 53 ARG B N 1
ATOM 1624 C CA . ARG B 1 53 ? -3.736 -10.562 -19.203 1 98.81 53 ARG B CA 1
ATOM 1625 C C . ARG B 1 53 ? -2.596 -11.57 -19.25 1 98.81 53 ARG B C 1
ATOM 1627 O O . ARG B 1 53 ? -2.113 -12.031 -18.219 1 98.81 53 ARG B O 1
ATOM 1634 N N . ARG B 1 54 ? -2.199 -11.938 -20.438 1 98.56 54 ARG B N 1
ATOM 1635 C CA . ARG B 1 54 ? -1.108 -12.898 -20.594 1 98.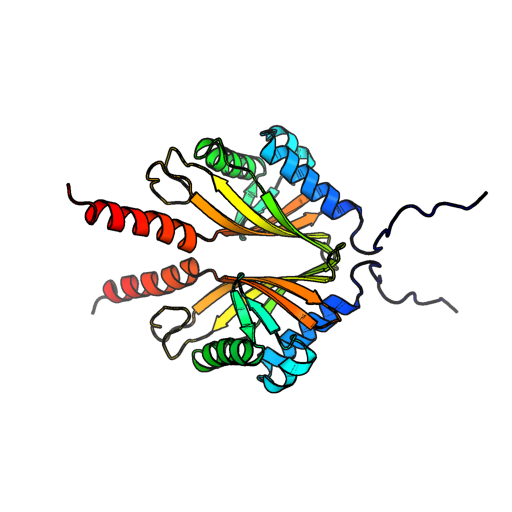56 54 ARG B CA 1
ATOM 1636 C C . ARG B 1 54 ? 0.177 -12.375 -19.969 1 98.56 54 ARG B C 1
ATOM 1638 O O . ARG B 1 54 ? 0.864 -13.102 -19.25 1 98.56 54 ARG B O 1
ATOM 1645 N N . GLN B 1 55 ? 0.487 -11.148 -20.25 1 98.69 55 GLN B N 1
ATOM 1646 C CA . GLN B 1 55 ? 1.665 -10.523 -19.656 1 98.69 55 GLN B CA 1
ATOM 1647 C C . GLN B 1 55 ? 1.553 -10.484 -18.125 1 98.69 55 GLN B C 1
ATOM 1649 O O . GLN B 1 55 ? 2.533 -10.727 -17.422 1 98.69 55 GLN B O 1
ATOM 1654 N N . TYR B 1 56 ? 0.358 -10.172 -17.656 1 98.88 56 TYR B N 1
ATOM 1655 C CA . TYR B 1 56 ? 0.098 -10.164 -16.219 1 98.88 56 TYR B CA 1
ATOM 1656 C C . TYR B 1 56 ? 0.275 -11.555 -15.633 1 98.88 56 TYR B C 1
ATOM 1658 O O . TYR B 1 56 ? 0.895 -11.711 -14.578 1 98.88 56 TYR B O 1
ATOM 1666 N N . GLN B 1 57 ? -0.234 -12.492 -16.297 1 98.69 57 GLN B N 1
ATOM 1667 C CA . GLN B 1 57 ? -0.068 -13.883 -15.906 1 98.69 57 GLN B CA 1
ATOM 1668 C C . GLN B 1 57 ? 1.407 -14.273 -15.867 1 98.69 57 GLN B C 1
ATOM 1670 O O . GLN B 1 57 ? 1.847 -14.969 -14.945 1 98.69 57 GLN B O 1
ATOM 1675 N N . GLU B 1 58 ? 2.188 -13.844 -16.797 1 98.31 58 GLU B N 1
ATOM 1676 C CA . GLU B 1 58 ? 3.617 -14.133 -16.859 1 98.31 58 GLU B CA 1
ATOM 1677 C C . GLU B 1 58 ? 4.355 -13.484 -15.688 1 98.31 58 GLU B C 1
ATOM 1679 O O . GLU B 1 58 ? 5.289 -14.07 -15.133 1 98.31 58 GLU B O 1
ATOM 1684 N N . LEU B 1 59 ? 3.967 -12.281 -15.398 1 97.94 59 LEU B N 1
ATOM 1685 C CA . LEU B 1 59 ? 4.555 -11.586 -14.266 1 97.94 59 LEU B CA 1
ATOM 1686 C C . LEU B 1 59 ? 4.34 -12.375 -12.977 1 97.94 59 LEU B C 1
ATOM 1688 O O . LEU B 1 59 ? 5.289 -12.602 -12.219 1 97.94 59 LEU B O 1
ATOM 1692 N N . ILE B 1 60 ? 3.078 -12.82 -12.727 1 98.56 60 ILE B N 1
ATOM 1693 C CA . ILE B 1 60 ? 2.746 -13.594 -11.539 1 98.56 60 ILE B CA 1
ATOM 1694 C C . ILE B 1 60 ? 3.49 -14.93 -11.57 1 98.56 60 ILE B C 1
ATOM 1696 O O . ILE B 1 60 ? 4.066 -15.344 -10.562 1 98.56 60 ILE B O 1
ATOM 1700 N N . ALA B 1 61 ? 3.562 -15.562 -12.734 1 98.31 61 ALA B N 1
ATOM 1701 C CA . ALA B 1 61 ? 4.234 -16.859 -12.891 1 98.31 61 ALA B CA 1
ATOM 1702 C C . ALA B 1 61 ? 5.719 -16.734 -12.562 1 98.31 61 ALA B C 1
ATOM 1704 O O . ALA B 1 61 ? 6.297 -17.641 -11.945 1 98.31 61 ALA B O 1
ATOM 1705 N N . ALA B 1 62 ? 6.336 -15.695 -12.992 1 97.38 62 ALA B N 1
ATOM 1706 C CA . ALA B 1 62 ? 7.754 -15.484 -12.727 1 97.38 62 ALA B CA 1
ATOM 1707 C C . ALA B 1 62 ? 8.023 -15.359 -11.234 1 97.38 62 ALA B C 1
ATOM 1709 O O . ALA B 1 62 ? 8.992 -15.922 -10.719 1 97.38 62 ALA B O 1
ATOM 1710 N N . ASP B 1 63 ? 7.141 -14.602 -10.531 1 96.94 63 ASP B N 1
ATOM 1711 C CA . ASP B 1 63 ? 7.281 -14.461 -9.086 1 96.94 63 ASP B CA 1
ATOM 1712 C C . ASP B 1 63 ? 7.133 -15.812 -8.383 1 96.94 63 ASP B C 1
ATOM 1714 O O . ASP B 1 63 ? 7.91 -16.141 -7.484 1 96.94 63 ASP B O 1
ATOM 1718 N N . LEU B 1 64 ? 6.172 -16.578 -8.812 1 97.81 64 LEU B N 1
ATOM 1719 C CA . LEU B 1 64 ? 5.906 -17.875 -8.203 1 97.81 64 LEU B CA 1
ATOM 1720 C C . LEU B 1 64 ? 7.027 -18.859 -8.508 1 97.81 64 LEU B C 1
ATOM 1722 O O . LEU B 1 64 ? 7.352 -19.719 -7.684 1 97.81 64 LEU B O 1
ATOM 1726 N N . ALA B 1 65 ? 7.625 -18.75 -9.695 1 97.12 65 ALA B N 1
ATOM 1727 C CA . ALA B 1 65 ? 8.758 -19.609 -10.055 1 97.12 65 ALA B CA 1
ATOM 1728 C C . ALA B 1 65 ? 9.984 -19.266 -9.211 1 97.12 65 ALA B C 1
ATOM 1730 O O . ALA B 1 65 ? 10.727 -20.156 -8.797 1 97.12 65 ALA B O 1
ATOM 1731 N N . ALA B 1 66 ? 10.172 -18.031 -8.992 1 97 66 ALA B N 1
ATOM 1732 C CA . ALA B 1 66 ? 11.32 -17.578 -8.211 1 97 66 ALA B CA 1
ATOM 1733 C C . ALA B 1 66 ? 11.188 -17.984 -6.746 1 97 66 ALA B C 1
ATOM 1735 O O . ALA B 1 66 ? 12.188 -18.203 -6.059 1 97 66 ALA B O 1
ATOM 1736 N N . ALA B 1 67 ? 10.016 -18.047 -6.227 1 98 67 ALA B N 1
ATOM 1737 C CA . ALA B 1 67 ? 9.711 -18.484 -4.867 1 98 67 ALA B CA 1
ATOM 1738 C C . ALA B 1 67 ? 8.531 -19.453 -4.852 1 98 67 ALA B C 1
ATOM 1740 O O . ALA B 1 67 ? 7.395 -19.062 -4.582 1 98 67 ALA B O 1
ATOM 1741 N N . PRO B 1 68 ? 8.812 -20.703 -4.965 1 97.62 68 PRO B N 1
ATOM 1742 C CA . PRO B 1 68 ? 7.742 -21.688 -5.148 1 97.62 68 PRO B CA 1
ATOM 1743 C C . PRO B 1 68 ? 6.855 -21.828 -3.914 1 97.62 68 PRO B C 1
ATOM 1745 O O . PRO B 1 68 ? 5.727 -22.312 -4.012 1 97.62 68 PRO B O 1
ATOM 1748 N N . ASP B 1 69 ? 7.336 -21.406 -2.781 1 98.5 69 ASP B N 1
ATOM 1749 C CA . ASP B 1 69 ? 6.559 -21.531 -1.553 1 98.5 69 ASP B CA 1
ATOM 1750 C C . ASP B 1 69 ? 5.812 -20.234 -1.244 1 98.5 69 ASP B C 1
ATOM 1752 O O . ASP B 1 69 ? 5.238 -20.078 -0.164 1 98.5 69 ASP B O 1
ATOM 1756 N N . LEU B 1 70 ? 5.805 -19.297 -2.168 1 98.69 70 LEU B N 1
ATOM 1757 C CA . LEU B 1 70 ? 5.125 -18.016 -1.992 1 98.69 70 LEU B CA 1
ATOM 1758 C C . LEU B 1 70 ? 3.619 -18.219 -1.87 1 98.69 70 LEU B C 1
ATOM 1760 O O . LEU B 1 70 ? 3.023 -18.969 -2.637 1 98.69 70 LEU B O 1
ATOM 1764 N N . VAL B 1 71 ? 3.002 -17.594 -0.858 1 98.88 71 VAL B N 1
ATOM 1765 C CA . VAL B 1 71 ? 1.56 -17.594 -0.636 1 98.88 71 VAL B CA 1
ATOM 1766 C C . VAL B 1 71 ? 1.048 -16.156 -0.539 1 98.88 71 VAL B C 1
ATOM 1768 O O . VAL B 1 71 ? 1.624 -15.336 0.173 1 98.88 71 VAL B O 1
ATOM 1771 N N . TYR B 1 72 ? 0.017 -15.883 -1.327 1 98.88 72 TYR B N 1
ATOM 1772 C CA . TYR B 1 72 ? -0.697 -14.617 -1.165 1 98.88 72 TYR B CA 1
ATOM 1773 C C . TYR B 1 72 ? -1.605 -14.664 0.058 1 98.88 72 TYR B C 1
ATOM 1775 O O . TYR B 1 72 ? -2.744 -15.133 -0.022 1 98.88 72 TYR B O 1
ATOM 1783 N N . ASP B 1 73 ? -1.064 -14.133 1.158 1 98.88 73 ASP B N 1
ATOM 1784 C CA . ASP B 1 73 ? -1.783 -14.156 2.43 1 98.88 73 ASP B CA 1
ATOM 1785 C C . ASP B 1 73 ? -2.428 -12.805 2.721 1 98.88 73 ASP B C 1
ATOM 1787 O O . ASP B 1 73 ? -1.746 -11.859 3.135 1 98.88 73 ASP B O 1
ATOM 1791 N N . ALA B 1 74 ? -3.771 -12.734 2.52 1 98.5 74 ALA B N 1
ATOM 1792 C CA . ALA B 1 74 ? -4.488 -11.477 2.699 1 98.5 74 ALA B CA 1
ATOM 1793 C C . ALA B 1 74 ? -4.754 -11.203 4.176 1 98.5 74 ALA B C 1
ATOM 1795 O O . ALA B 1 74 ? -5.574 -11.883 4.801 1 98.5 74 ALA B O 1
ATOM 1796 N N . HIS B 1 75 ? -4.09 -10.172 4.715 1 97.5 75 HIS B N 1
ATOM 1797 C CA . HIS B 1 75 ? -4.254 -9.805 6.117 1 97.5 75 HIS B CA 1
ATOM 1798 C C . HIS B 1 75 ? -5.355 -8.766 6.293 1 97.5 75 HIS B C 1
ATOM 1800 O O . HIS B 1 75 ? -6.07 -8.773 7.297 1 97.5 75 HIS B O 1
ATOM 1806 N N . ILE B 1 76 ? -5.449 -7.852 5.383 1 97 76 ILE B N 1
ATOM 1807 C CA . ILE B 1 76 ? -6.516 -6.859 5.34 1 97 76 ILE B CA 1
ATOM 1808 C C . ILE B 1 76 ? -7.129 -6.82 3.941 1 97 76 ILE B C 1
ATOM 1810 O O . ILE B 1 76 ? -6.41 -6.762 2.941 1 97 76 ILE B O 1
ATOM 1814 N N . VAL B 1 77 ? -8.422 -6.926 3.873 1 97.06 77 VAL B N 1
ATOM 1815 C CA . VAL B 1 77 ? -9.156 -6.746 2.627 1 97.06 77 VAL B CA 1
ATOM 1816 C C . VAL B 1 77 ? -10.258 -5.711 2.822 1 97.06 77 VAL B C 1
ATOM 1818 O O . VAL B 1 77 ? -11.062 -5.82 3.748 1 97.06 77 VAL B O 1
ATOM 1821 N N . VAL B 1 78 ? -10.203 -4.695 2.041 1 96.31 78 VAL B N 1
ATOM 1822 C CA . VAL B 1 78 ? -11.258 -3.688 2.01 1 96.31 78 VAL B CA 1
ATOM 1823 C C . VAL B 1 78 ? -11.906 -3.656 0.626 1 96.31 78 VAL B C 1
ATOM 1825 O O . VAL B 1 78 ? -11.211 -3.527 -0.386 1 96.31 78 VAL B O 1
ATOM 1828 N N . ALA B 1 79 ? -13.141 -3.883 0.617 1 95.31 79 ALA B N 1
ATOM 1829 C CA . ALA B 1 79 ? -13.883 -3.846 -0.641 1 95.31 79 ALA B CA 1
ATOM 1830 C C . ALA B 1 79 ? -14.969 -2.773 -0.608 1 95.31 79 ALA B C 1
ATOM 1832 O O . ALA B 1 79 ? -15.648 -2.598 0.407 1 95.31 79 ALA B O 1
ATOM 1833 N N . GLY B 1 80 ? -14.961 -1.992 -1.676 1 91.06 80 GLY B N 1
ATOM 1834 C CA . GLY B 1 80 ? -15.969 -0.949 -1.835 1 91.06 80 GLY B CA 1
ATOM 1835 C C . GLY B 1 80 ? -16.203 -0.567 -3.283 1 91.06 80 GLY B C 1
ATOM 1836 O O . GLY B 1 80 ? -15.719 -1.241 -4.195 1 91.06 80 GLY B O 1
ATOM 1837 N N . SER B 1 81 ? -17.094 0.302 -3.414 1 86.56 81 SER B N 1
ATOM 1838 C CA . SER B 1 81 ? -17.391 0.771 -4.762 1 86.56 81 SER B CA 1
ATOM 1839 C C . SER B 1 81 ? -17.594 2.281 -4.789 1 86.56 81 SER B C 1
ATOM 1841 O O . SER B 1 81 ? -17.891 2.893 -3.76 1 86.56 81 SER B O 1
ATOM 1843 N N . ASP B 1 82 ? -17.188 2.85 -5.902 1 78.81 82 ASP B N 1
ATOM 1844 C CA . ASP B 1 82 ? -17.531 4.238 -6.195 1 78.81 82 ASP B CA 1
ATOM 1845 C C . ASP B 1 82 ? -18.172 4.359 -7.582 1 78.81 82 ASP B C 1
ATOM 1847 O O . ASP B 1 82 ? -18.625 3.369 -8.148 1 78.81 82 ASP B O 1
ATOM 1851 N N . ALA B 1 83 ? -18.297 5.656 -7.973 1 76.06 83 ALA B N 1
ATOM 1852 C CA . ALA B 1 83 ? -18.953 5.91 -9.25 1 76.06 83 ALA B CA 1
ATOM 1853 C C . ALA B 1 83 ? -18.234 5.188 -10.391 1 76.06 83 ALA B C 1
ATOM 1855 O O . ALA B 1 83 ? -18.859 4.824 -11.391 1 76.06 83 ALA B O 1
ATOM 1856 N N . ALA B 1 84 ? -16.969 4.961 -10.203 1 77.12 84 ALA B N 1
ATOM 1857 C CA . ALA B 1 84 ? -16.156 4.352 -11.25 1 77.12 84 ALA B CA 1
ATOM 1858 C C . ALA B 1 84 ? -16.25 2.83 -11.211 1 77.12 84 ALA B C 1
ATOM 1860 O O . ALA B 1 84 ? -15.875 2.148 -12.164 1 77.12 84 ALA B O 1
ATOM 1861 N N . GLY B 1 85 ? -16.766 2.311 -10.211 1 86.62 85 GLY B N 1
ATOM 1862 C CA . GLY B 1 85 ? -16.922 0.867 -10.117 1 86.62 85 GLY B CA 1
ATOM 1863 C C . GLY B 1 85 ? -16.375 0.288 -8.828 1 86.62 85 GLY B C 1
ATOM 1864 O O . GLY B 1 85 ? -16.25 1 -7.832 1 86.62 85 GLY B O 1
ATOM 1865 N N . GLY B 1 86 ? -16.266 -1.077 -8.867 1 93.5 86 GLY B N 1
ATOM 1866 C CA . GLY B 1 86 ? -15.773 -1.782 -7.695 1 93.5 86 GLY B CA 1
ATOM 1867 C C . GLY B 1 86 ? -14.273 -1.644 -7.492 1 93.5 86 GLY B C 1
ATOM 1868 O O . GLY B 1 86 ? -13.516 -1.571 -8.461 1 93.5 86 GLY B O 1
ATOM 1869 N N . GLN B 1 87 ? -13.898 -1.551 -6.258 1 96 87 GLN B N 1
ATOM 1870 C CA . GLN B 1 87 ? -12.492 -1.491 -5.875 1 96 87 GLN B CA 1
ATOM 1871 C C . GLN B 1 87 ? -12.211 -2.402 -4.684 1 96 87 GLN B C 1
ATOM 1873 O O . GLN B 1 87 ? -13.031 -2.521 -3.775 1 96 87 GLN B O 1
ATOM 1878 N N . VAL B 1 88 ? -11.078 -3.051 -4.73 1 97.5 88 VAL B N 1
ATOM 1879 C CA . VAL B 1 88 ? -10.57 -3.805 -3.592 1 97.5 88 VAL B CA 1
ATOM 1880 C C . VAL B 1 88 ? -9.172 -3.314 -3.23 1 97.5 88 VAL B C 1
ATOM 1882 O O . VAL B 1 88 ? -8.344 -3.072 -4.113 1 97.5 88 VAL B O 1
ATOM 1885 N N . ALA B 1 89 ? -8.961 -3.049 -2.02 1 98.19 89 ALA B N 1
ATOM 1886 C CA . ALA B 1 89 ? -7.629 -2.854 -1.46 1 98.19 89 ALA B CA 1
ATOM 1887 C C . ALA B 1 89 ? -7.242 -4.012 -0.547 1 98.19 89 ALA B C 1
ATOM 1889 O O . ALA B 1 89 ? -8.07 -4.512 0.221 1 98.19 89 ALA B O 1
ATOM 1890 N N . CYS B 1 90 ? -5.934 -4.406 -0.662 1 98.75 90 CYS B N 1
ATOM 1891 C CA . CYS B 1 90 ? -5.5 -5.555 0.127 1 98.75 90 CYS B CA 1
ATOM 1892 C C . CYS B 1 90 ? -4.078 -5.355 0.639 1 98.75 90 CYS B C 1
ATOM 1894 O O . CYS B 1 90 ? -3.207 -4.895 -0.099 1 98.75 90 CYS B O 1
ATOM 1896 N N . ARG B 1 91 ? -3.875 -5.605 1.936 1 98.81 91 ARG B N 1
ATOM 1897 C CA . ARG B 1 91 ? -2.539 -5.828 2.482 1 98.81 91 ARG B CA 1
ATOM 1898 C C . ARG B 1 91 ? -2.191 -7.312 2.492 1 98.81 91 ARG B C 1
ATOM 1900 O O . ARG B 1 91 ? -2.766 -8.086 3.264 1 98.81 91 ARG B O 1
ATOM 1907 N N . LEU B 1 92 ? -1.271 -7.672 1.604 1 98.88 92 LEU B N 1
ATOM 1908 C CA . LEU B 1 92 ? -0.76 -9.031 1.524 1 98.88 92 LEU B CA 1
ATOM 1909 C C . LEU B 1 92 ? 0.536 -9.18 2.316 1 98.88 92 LEU B C 1
ATOM 1911 O O . LEU B 1 92 ? 1.387 -8.281 2.287 1 98.88 92 LEU B O 1
ATOM 1915 N N . ILE B 1 93 ? 0.667 -10.289 3.016 1 98.88 93 ILE B N 1
ATOM 1916 C CA . ILE B 1 93 ? 1.919 -10.633 3.678 1 98.88 93 ILE B CA 1
ATOM 1917 C C . ILE B 1 93 ? 2.535 -11.859 3.008 1 98.88 93 ILE B C 1
ATOM 1919 O O . ILE B 1 93 ? 1.86 -12.875 2.816 1 98.88 93 ILE B O 1
ATOM 1923 N N . PHE B 1 94 ? 3.754 -11.688 2.656 1 98.81 94 PHE B N 1
ATOM 1924 C CA . PHE B 1 94 ? 4.512 -12.789 2.078 1 98.81 94 PHE B CA 1
ATOM 1925 C C . PHE B 1 94 ? 5.559 -13.297 3.059 1 98.81 94 PHE B C 1
ATOM 1927 O O . PHE B 1 94 ? 6.199 -12.508 3.76 1 98.81 94 PHE B O 1
ATOM 1934 N N . ASP B 1 95 ? 5.656 -14.508 3.156 1 98.62 95 ASP B N 1
ATOM 1935 C CA . ASP B 1 95 ? 6.648 -15.273 3.91 1 98.62 95 ASP B CA 1
ATOM 1936 C C . ASP B 1 95 ? 7.16 -16.453 3.098 1 98.62 95 ASP B C 1
ATOM 1938 O O . ASP B 1 95 ? 6.543 -17.531 3.096 1 98.62 95 ASP B O 1
ATOM 1942 N N . CYS B 1 96 ? 8.234 -16.266 2.371 1 98.62 96 CYS B N 1
ATOM 1943 C CA . CYS B 1 96 ? 8.641 -17.219 1.349 1 98.62 96 CYS B CA 1
ATOM 1944 C C . CYS B 1 96 ? 10.164 -17.312 1.27 1 98.62 96 CYS B C 1
ATOM 1946 O O . CYS B 1 96 ? 10.875 -16.562 1.929 1 98.62 96 CYS B O 1
ATOM 1948 N N . THR B 1 97 ? 10.648 -18.281 0.501 1 98.25 97 THR B N 1
ATOM 1949 C CA . THR B 1 97 ? 12.07 -18.547 0.322 1 98.25 97 THR B CA 1
ATOM 1950 C C . THR B 1 97 ? 12.453 -18.484 -1.153 1 98.25 97 THR B C 1
ATOM 1952 O O . THR B 1 97 ? 12.438 -19.5 -1.854 1 98.25 97 THR B O 1
ATOM 1955 N N . PRO B 1 98 ? 12.891 -17.344 -1.564 1 97.5 98 PRO B N 1
ATOM 1956 C CA . PRO B 1 98 ? 13.258 -17.234 -2.977 1 97.5 98 PRO B CA 1
ATOM 1957 C C . PRO B 1 98 ? 14.492 -18.078 -3.332 1 97.5 98 PRO B C 1
ATOM 1959 O O . PRO B 1 98 ? 15.438 -18.141 -2.545 1 97.5 98 PRO B O 1
ATOM 1962 N N . LEU B 1 99 ? 14.445 -18.656 -4.512 1 95.19 99 LEU B N 1
ATOM 1963 C CA . LEU B 1 99 ? 15.516 -19.531 -4.988 1 95.19 99 LEU B CA 1
ATOM 1964 C C . LEU B 1 99 ? 16.344 -18.844 -6.074 1 95.19 99 LEU B C 1
ATOM 1966 O O . LEU B 1 99 ? 17.438 -19.297 -6.406 1 95.19 99 LEU B O 1
ATOM 1970 N N . GLY B 1 100 ? 15.898 -17.844 -6.664 1 91.06 100 GLY B N 1
ATOM 1971 C CA . GLY B 1 100 ? 16.562 -17.016 -7.66 1 91.06 100 GLY B CA 1
ATOM 1972 C C . GLY B 1 100 ? 16.297 -15.531 -7.473 1 91.06 100 GLY B C 1
ATOM 1973 O O . GLY B 1 100 ? 15.711 -15.117 -6.469 1 91.06 100 GLY B O 1
ATOM 1974 N N . GLU B 1 101 ? 16.797 -14.766 -8.438 1 93.56 101 GLU B N 1
ATOM 1975 C CA . GLU B 1 101 ? 16.516 -13.336 -8.352 1 93.56 101 GLU B CA 1
ATOM 1976 C C . GLU B 1 101 ? 15.039 -13.062 -8.117 1 93.56 101 GLU B C 1
ATOM 1978 O O . GLU B 1 101 ? 14.18 -13.688 -8.75 1 93.56 101 GLU B O 1
ATOM 1983 N N . PHE B 1 102 ? 14.828 -12.211 -7.125 1 94.38 102 PHE B N 1
ATOM 1984 C CA . PHE B 1 102 ? 13.469 -12.031 -6.629 1 94.38 102 PHE B CA 1
ATOM 1985 C C . PHE B 1 102 ? 13.195 -10.562 -6.312 1 94.38 102 PHE B C 1
ATOM 1987 O O . PHE B 1 102 ? 13.82 -9.992 -5.414 1 94.38 102 PHE B O 1
ATOM 1994 N N . LEU B 1 103 ? 12.289 -9.953 -7.078 1 94.12 103 LEU B N 1
ATOM 1995 C CA . LEU B 1 103 ? 11.883 -8.562 -6.883 1 94.12 103 LEU B CA 1
ATOM 1996 C C . LEU B 1 103 ? 13.094 -7.637 -6.914 1 94.12 103 LEU B C 1
ATOM 1998 O O . LEU B 1 103 ? 13.172 -6.676 -6.145 1 94.12 103 LEU B O 1
ATOM 2002 N N . GLY B 1 104 ? 14.109 -8.016 -7.684 1 92.06 104 GLY B N 1
ATOM 2003 C CA . GLY B 1 104 ? 15.289 -7.188 -7.883 1 92.06 104 GLY B CA 1
ATOM 2004 C C . GLY B 1 104 ? 16.406 -7.492 -6.902 1 92.06 104 GLY B C 1
ATOM 2005 O O . GLY B 1 104 ? 17.438 -6.809 -6.895 1 92.06 104 GLY B O 1
ATOM 2006 N N . PHE B 1 105 ? 16.172 -8.539 -6.062 1 94.75 105 PHE B N 1
ATOM 2007 C CA . PHE B 1 105 ? 17.172 -8.898 -5.07 1 94.75 105 PHE B CA 1
ATOM 2008 C C . PHE B 1 105 ? 17.75 -10.281 -5.359 1 94.75 105 PHE B C 1
ATOM 2010 O O . PHE B 1 105 ? 17.062 -11.141 -5.91 1 94.75 105 PHE B O 1
ATOM 2017 N N . ARG B 1 106 ? 19.062 -10.406 -4.965 1 93.06 106 ARG B N 1
ATOM 2018 C CA . ARG B 1 106 ? 19.656 -11.734 -4.91 1 93.06 106 ARG B CA 1
ATOM 2019 C C . ARG B 1 106 ? 19.422 -12.391 -3.551 1 93.06 106 ARG B C 1
ATOM 2021 O O . ARG B 1 106 ? 19.906 -11.898 -2.531 1 93.06 106 ARG B O 1
ATOM 2028 N N . PRO B 1 107 ? 18.703 -13.461 -3.594 1 92.81 107 PRO B N 1
ATOM 2029 C CA . PRO B 1 107 ? 18.422 -14.07 -2.291 1 92.81 107 PRO B CA 1
ATOM 2030 C C . PRO B 1 107 ? 19.625 -14.758 -1.676 1 92.81 107 PRO B C 1
ATOM 2032 O O . PRO B 1 107 ? 20.594 -15.055 -2.379 1 92.81 107 PRO B O 1
ATOM 2035 N N . ASP B 1 108 ? 19.578 -14.961 -0.455 1 91.19 108 ASP B N 1
ATOM 2036 C CA . ASP B 1 108 ? 20.641 -15.625 0.288 1 91.19 108 ASP B CA 1
ATOM 2037 C C . ASP B 1 108 ? 20.219 -17.031 0.728 1 91.19 108 ASP B C 1
ATOM 2039 O O . ASP B 1 108 ? 20.891 -17.656 1.536 1 91.19 108 ASP B O 1
ATOM 2043 N N . GLY B 1 109 ? 19.141 -17.469 0.349 1 90.94 109 GLY B N 1
ATOM 2044 C CA . GLY B 1 109 ? 18.672 -18.797 0.672 1 90.94 109 GLY B CA 1
ATOM 2045 C C . GLY B 1 109 ? 17.781 -18.844 1.904 1 90.94 109 GLY B C 1
ATOM 2046 O O . GLY B 1 109 ? 17.203 -19.875 2.225 1 90.94 109 GLY B O 1
ATOM 2047 N N . ALA B 1 110 ? 17.688 -17.75 2.57 1 93.5 110 ALA B N 1
ATOM 2048 C CA . ALA B 1 110 ? 16.875 -17.703 3.775 1 93.5 110 ALA B CA 1
ATOM 2049 C C . ALA B 1 110 ? 15.469 -17.203 3.459 1 93.5 110 ALA B C 1
ATOM 2051 O O . ALA B 1 110 ? 15.227 -16.641 2.383 1 93.5 110 ALA B O 1
ATOM 2052 N N . ARG B 1 111 ? 14.57 -17.375 4.426 1 97 111 ARG B N 1
ATOM 2053 C CA . ARG B 1 111 ? 13.188 -16.922 4.32 1 97 111 ARG B CA 1
ATOM 2054 C C . ARG B 1 111 ? 13.109 -15.398 4.363 1 97 111 ARG B C 1
ATOM 2056 O O . ARG B 1 111 ? 13.82 -14.758 5.145 1 97 111 ARG B O 1
ATOM 2063 N N . LEU B 1 112 ? 12.273 -14.82 3.492 1 97.81 112 LEU B N 1
ATOM 2064 C CA . LEU B 1 112 ? 11.969 -13.398 3.471 1 97.81 112 LEU B CA 1
ATOM 2065 C C . LEU B 1 112 ? 10.516 -13.141 3.834 1 97.81 112 LEU B C 1
ATOM 2067 O O . LEU B 1 112 ? 9.625 -13.883 3.402 1 97.81 112 LEU B O 1
ATOM 2071 N N . ARG B 1 113 ? 10.312 -12.172 4.703 1 98.31 113 ARG B N 1
ATOM 2072 C CA . ARG B 1 113 ? 8.977 -11.719 5.062 1 98.31 113 ARG B CA 1
ATOM 2073 C C . ARG B 1 113 ? 8.781 -10.25 4.695 1 98.31 113 ARG B C 1
ATOM 2075 O O . ARG B 1 113 ? 9.586 -9.398 5.082 1 98.31 113 ARG B O 1
ATOM 2082 N N . PHE B 1 114 ? 7.711 -9.945 3.939 1 98.38 114 PHE B N 1
ATOM 2083 C CA . PHE B 1 114 ? 7.461 -8.57 3.512 1 98.38 114 PHE B CA 1
ATOM 2084 C C . PHE B 1 114 ? 5.996 -8.375 3.145 1 98.38 114 PHE B C 1
ATOM 2086 O O . PHE B 1 114 ? 5.254 -9.352 2.996 1 98.38 114 PHE B O 1
ATOM 2093 N N . ALA B 1 115 ? 5.602 -7.113 3.008 1 98.81 115 ALA B N 1
ATOM 2094 C CA . ALA B 1 115 ? 4.211 -6.781 2.699 1 98.81 115 ALA B CA 1
ATOM 2095 C C . ALA B 1 115 ? 4.082 -6.211 1.289 1 98.81 115 ALA B C 1
ATOM 2097 O O . ALA B 1 115 ? 5.051 -5.688 0.734 1 98.81 115 ALA B O 1
ATOM 2098 N N . GLU B 1 116 ? 2.984 -6.359 0.708 1 98.88 116 GLU B N 1
ATOM 2099 C CA . GLU B 1 116 ? 2.477 -5.652 -0.464 1 98.88 116 GLU B CA 1
ATOM 2100 C C . GLU B 1 116 ? 1.162 -4.945 -0.153 1 98.88 116 GLU B C 1
ATOM 2102 O O . GLU B 1 116 ? 0.252 -5.539 0.428 1 98.88 116 GLU B O 1
ATOM 2107 N N . HIS B 1 117 ? 1.078 -3.682 -0.353 1 98.94 117 HIS B N 1
ATOM 2108 C CA . HIS B 1 117 ? -0.193 -2.967 -0.395 1 98.94 117 HIS B CA 1
ATOM 2109 C C . HIS B 1 117 ? -0.666 -2.768 -1.831 1 98.94 117 HIS B C 1
ATOM 2111 O O . HIS B 1 117 ? 0.019 -2.127 -2.631 1 98.94 117 HIS B O 1
ATOM 2117 N N . VAL B 1 118 ? -1.858 -3.264 -2.135 1 98.94 118 VAL B N 1
ATOM 2118 C CA . VAL B 1 118 ? -2.254 -3.309 -3.539 1 98.94 118 VAL B CA 1
ATOM 2119 C C . VAL B 1 118 ? -3.73 -2.938 -3.67 1 98.94 118 VAL B C 1
ATOM 2121 O O . VAL B 1 118 ? -4.551 -3.324 -2.836 1 98.94 118 VAL B O 1
ATOM 2124 N N . PHE B 1 119 ? -4.086 -2.133 -4.699 1 98.75 119 PHE B N 1
ATOM 2125 C CA . PHE B 1 119 ? -5.445 -1.771 -5.086 1 98.75 119 PHE B CA 1
ATOM 2126 C C . PHE B 1 119 ? -5.824 -2.434 -6.406 1 98.75 119 PHE B C 1
ATOM 2128 O O . PHE B 1 119 ? -5.012 -2.504 -7.328 1 98.75 119 PH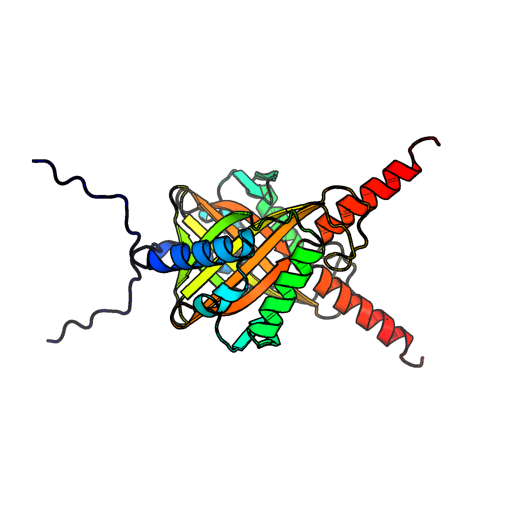E B O 1
ATOM 2135 N N . TYR B 1 120 ? -7.078 -2.924 -6.508 1 98.62 120 TYR B N 1
ATOM 2136 C CA . TYR B 1 120 ? -7.656 -3.508 -7.711 1 98.62 120 TYR B CA 1
ATOM 2137 C C . TYR B 1 120 ? -8.93 -2.779 -8.117 1 98.62 120 TYR B C 1
ATOM 2139 O O . TYR B 1 120 ? -9.875 -2.674 -7.324 1 98.62 120 TYR B O 1
ATOM 2147 N N . ARG B 1 121 ? -8.961 -2.291 -9.336 1 98 121 ARG B N 1
ATOM 2148 C CA . ARG B 1 121 ? -10.203 -1.799 -9.914 1 98 121 ARG B CA 1
ATOM 2149 C C . ARG B 1 121 ? -10.93 -2.904 -10.672 1 98 121 ARG B C 1
ATOM 2151 O O . ARG B 1 121 ? -10.32 -3.623 -11.461 1 98 121 ARG B O 1
ATOM 2158 N N . TYR B 1 122 ? -12.172 -3.076 -10.336 1 97 122 TYR B N 1
ATOM 2159 C CA . TYR B 1 122 ? -12.992 -4.074 -11.008 1 97 122 TYR B CA 1
ATOM 2160 C C . TYR B 1 122 ? -13.922 -3.422 -12.031 1 97 122 TYR B C 1
ATOM 2162 O O . TYR B 1 122 ? -14.484 -2.357 -11.773 1 97 122 TYR B O 1
ATOM 2170 N N . GLN B 1 123 ? -14 -3.953 -13.141 1 95.31 123 GLN B N 1
ATOM 2171 C CA . GLN B 1 123 ? -14.984 -3.66 -14.172 1 95.31 123 GLN B CA 1
ATOM 2172 C C . GLN B 1 123 ? -15.656 -4.938 -14.664 1 95.31 123 GLN B C 1
ATOM 2174 O O . GLN B 1 123 ? -14.984 -5.895 -15.047 1 95.31 123 GLN B O 1
ATOM 2179 N N . ASP B 1 124 ? -16.984 -4.961 -14.562 1 91.81 124 ASP B N 1
ATOM 2180 C CA . ASP B 1 124 ? -17.766 -6.117 -14.992 1 91.81 124 ASP B CA 1
ATOM 2181 C C . ASP B 1 124 ? -17.281 -7.391 -14.297 1 91.81 124 ASP B C 1
ATOM 2183 O O . ASP B 1 124 ? -17.078 -8.422 -14.945 1 91.81 124 ASP B O 1
ATOM 2187 N N . GLY B 1 125 ? -16.953 -7.254 -13.055 1 93.12 125 GLY B N 1
ATOM 2188 C CA . GLY B 1 125 ? -16.656 -8.398 -12.203 1 93.12 125 GLY B CA 1
ATOM 2189 C C . GLY B 1 125 ? -15.234 -8.898 -12.359 1 93.12 125 GLY B C 1
ATOM 2190 O O . GLY B 1 125 ? -14.844 -9.891 -11.734 1 93.12 125 GLY B O 1
ATOM 2191 N N . ARG B 1 126 ? -14.43 -8.219 -13.203 1 97.19 126 ARG B N 1
ATOM 2192 C CA . ARG B 1 126 ? -13.047 -8.641 -13.422 1 97.19 126 ARG B CA 1
ATOM 2193 C C . ARG B 1 126 ? -12.086 -7.484 -13.164 1 97.19 126 ARG B C 1
ATOM 2195 O O . ARG B 1 126 ? -12.477 -6.316 -13.203 1 97.19 126 ARG B O 1
ATOM 2202 N N . ILE B 1 127 ? -10.891 -7.832 -12.852 1 98.44 127 ILE B N 1
ATOM 2203 C CA . ILE B 1 127 ? -9.859 -6.844 -12.547 1 98.44 127 ILE B CA 1
ATOM 2204 C C . ILE B 1 127 ? -9.445 -6.117 -13.828 1 98.44 127 ILE B C 1
ATOM 2206 O O . ILE B 1 127 ? -9.086 -6.746 -14.82 1 98.44 127 ILE B O 1
ATOM 2210 N N . ALA B 1 128 ? -9.477 -4.797 -13.766 1 98.44 128 ALA B N 1
ATOM 2211 C CA . ALA B 1 128 ? -9.148 -3.979 -14.93 1 98.44 128 ALA B CA 1
ATOM 2212 C C . ALA B 1 128 ? -7.93 -3.102 -14.664 1 98.44 128 ALA B C 1
ATOM 2214 O O . ALA B 1 128 ? -7.34 -2.549 -15.594 1 98.44 128 ALA B O 1
ATOM 2215 N N . ALA B 1 129 ? -7.559 -2.928 -13.43 1 98.69 129 ALA B N 1
ATOM 2216 C CA . ALA B 1 129 ? -6.375 -2.156 -13.055 1 98.69 129 ALA B CA 1
ATOM 2217 C C . ALA B 1 129 ? -5.816 -2.617 -11.711 1 98.69 129 ALA B C 1
ATOM 2219 O O . ALA B 1 129 ? -6.574 -2.977 -10.812 1 98.69 129 ALA B O 1
ATOM 2220 N N . VAL B 1 130 ? -4.508 -2.604 -11.633 1 98.88 130 VAL B N 1
ATOM 2221 C CA . VAL B 1 130 ? -3.795 -2.943 -10.406 1 98.88 130 VAL B CA 1
ATOM 2222 C C . VAL B 1 130 ? -2.797 -1.84 -10.062 1 98.88 130 VAL B C 1
ATOM 2224 O O . VAL B 1 130 ? -2.053 -1.377 -10.938 1 98.88 130 VAL B O 1
ATOM 2227 N N . ARG B 1 131 ? -2.871 -1.314 -8.891 1 98.75 131 ARG B N 1
ATOM 2228 C CA . ARG B 1 131 ? -1.852 -0.469 -8.281 1 98.75 131 ARG B CA 1
ATOM 2229 C C . ARG B 1 131 ? -1.192 -1.173 -7.098 1 98.75 131 ARG B C 1
ATOM 2231 O O . ARG B 1 131 ? -1.788 -1.287 -6.027 1 98.75 131 ARG B O 1
ATOM 2238 N N . SER B 1 132 ? 0.042 -1.575 -7.32 1 98.75 132 SER B N 1
ATOM 2239 C CA . SER B 1 132 ? 0.742 -2.422 -6.359 1 98.75 132 SER B CA 1
ATOM 2240 C C . SER B 1 132 ? 1.984 -1.728 -5.812 1 98.75 132 SER B C 1
ATOM 2242 O O . SER B 1 132 ? 2.697 -1.047 -6.555 1 98.75 132 SER B O 1
ATOM 2244 N N . MET B 1 133 ? 2.197 -1.89 -4.523 1 98.69 133 MET B N 1
ATOM 2245 C CA . MET B 1 133 ? 3.43 -1.456 -3.869 1 98.69 133 MET B CA 1
ATOM 2246 C C . MET B 1 133 ? 3.967 -2.543 -2.943 1 98.69 133 MET B C 1
ATOM 2248 O O . MET B 1 133 ? 3.252 -3.021 -2.061 1 98.69 133 MET B O 1
ATOM 2252 N N . ILE B 1 134 ? 5.227 -2.896 -3.156 1 98.56 134 ILE B N 1
ATOM 2253 C CA . ILE B 1 134 ? 5.891 -3.918 -2.352 1 98.56 134 ILE B CA 1
ATOM 2254 C C . ILE B 1 134 ? 6.91 -3.26 -1.424 1 98.56 134 ILE B C 1
ATOM 2256 O O . ILE B 1 134 ? 7.629 -2.344 -1.829 1 98.56 134 ILE B O 1
ATOM 2260 N N . ASP B 1 135 ? 6.977 -3.766 -0.212 1 97.94 135 ASP B N 1
ATOM 2261 C CA . ASP B 1 135 ? 7.926 -3.268 0.779 1 97.94 135 ASP B CA 1
ATOM 2262 C C . ASP B 1 135 ? 9.336 -3.793 0.506 1 97.94 135 ASP B C 1
ATOM 2264 O O . ASP B 1 135 ? 9.844 -4.633 1.252 1 97.94 135 ASP B O 1
ATOM 2268 N N . ARG B 1 136 ? 9.984 -3.197 -0.479 1 96 136 ARG B N 1
ATOM 2269 C CA . ARG B 1 136 ? 11.32 -3.641 -0.864 1 96 136 ARG B CA 1
ATOM 2270 C C . ARG B 1 136 ? 12.352 -3.26 0.196 1 96 136 ARG B C 1
ATOM 2272 O O . ARG B 1 136 ? 13.383 -3.918 0.329 1 96 136 ARG B O 1
ATOM 2279 N N . ALA B 1 137 ? 12.062 -2.203 0.927 1 93.31 137 ALA B N 1
ATOM 2280 C CA . ALA B 1 137 ? 12.961 -1.814 2.01 1 93.31 137 ALA B CA 1
ATOM 2281 C C . ALA B 1 137 ? 13.055 -2.912 3.064 1 93.31 137 ALA B C 1
ATOM 2283 O O . ALA B 1 137 ? 14.133 -3.184 3.594 1 93.31 137 ALA B O 1
ATOM 2284 N N . ALA B 1 138 ? 11.906 -3.498 3.404 1 96.19 138 ALA B N 1
ATOM 2285 C CA . ALA B 1 138 ? 11.914 -4.594 4.367 1 96.19 138 ALA B CA 1
ATOM 2286 C C . ALA B 1 138 ? 12.75 -5.766 3.865 1 96.19 138 ALA B C 1
ATOM 2288 O O . ALA B 1 138 ? 13.469 -6.398 4.637 1 96.19 138 ALA B O 1
ATOM 2289 N N . ILE B 1 139 ? 12.656 -6.047 2.564 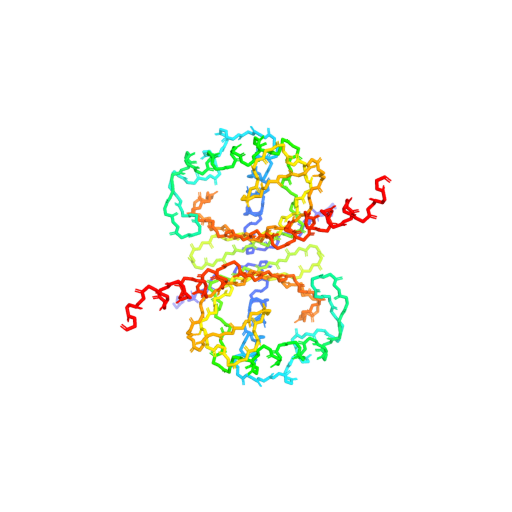1 96.25 139 ILE B N 1
ATOM 2290 C CA . ILE B 1 139 ? 13.438 -7.121 1.963 1 96.25 139 ILE B CA 1
ATOM 2291 C C . ILE B 1 139 ? 14.922 -6.789 2.055 1 96.25 139 ILE B C 1
ATOM 2293 O O . ILE B 1 139 ? 15.719 -7.613 2.512 1 96.25 139 ILE B O 1
ATOM 2297 N N . ALA B 1 140 ? 15.242 -5.594 1.667 1 94.12 140 ALA B N 1
ATOM 2298 C CA . ALA B 1 140 ? 16.641 -5.16 1.691 1 94.12 140 ALA B CA 1
ATOM 2299 C C . ALA B 1 140 ? 17.219 -5.238 3.104 1 94.12 140 ALA B C 1
ATOM 2301 O O . ALA B 1 140 ? 18.359 -5.672 3.295 1 94.12 140 ALA B O 1
ATOM 2302 N N . GLU B 1 141 ? 16.469 -4.812 4.062 1 94.44 141 GLU B N 1
ATOM 2303 C CA . GLU B 1 141 ? 16.906 -4.844 5.453 1 94.44 141 GLU B CA 1
ATOM 2304 C C . GLU B 1 141 ? 17.188 -6.27 5.91 1 94.44 141 GLU B C 1
ATOM 2306 O O . GLU B 1 141 ? 18.188 -6.527 6.59 1 94.44 141 GLU B O 1
ATOM 2311 N N . GLN B 1 142 ? 16.344 -7.168 5.629 1 96.12 142 GLN B N 1
ATOM 2312 C CA . GLN B 1 142 ? 16.516 -8.57 6.008 1 96.12 142 GLN B CA 1
ATOM 2313 C C . GLN B 1 142 ? 17.766 -9.164 5.371 1 96.12 142 GLN B C 1
ATOM 2315 O O . GLN B 1 142 ? 18.5 -9.914 6.016 1 96.12 142 GLN B O 1
ATOM 2320 N N . LEU B 1 143 ? 18.094 -8.805 4.133 1 93.94 143 LEU B N 1
ATOM 2321 C CA . LEU B 1 143 ? 19.25 -9.328 3.418 1 93.94 143 LEU B CA 1
ATOM 2322 C C . LEU B 1 143 ? 20.531 -8.695 3.924 1 93.94 143 LEU B C 1
ATOM 2324 O O . LEU B 1 143 ? 21.547 -9.375 4.062 1 93.94 143 LEU B O 1
ATOM 2328 N N . SER B 1 144 ? 20.5 -7.391 4.184 1 89.62 144 SER B N 1
ATOM 2329 C CA . SER B 1 144 ? 21.672 -6.688 4.684 1 89.62 144 SER B CA 1
ATOM 2330 C C . SER B 1 144 ? 22.031 -7.133 6.098 1 89.62 144 SER B C 1
ATOM 2332 O O . SER B 1 144 ? 23.203 -7.234 6.445 1 89.62 144 SER B O 1
ATOM 2334 N N . GLY B 1 145 ? 21 -7.25 6.922 1 84.75 145 GLY B N 1
ATOM 2335 C CA . GLY B 1 145 ? 21.25 -7.695 8.281 1 84.75 145 GLY B CA 1
ATOM 2336 C C . GLY B 1 145 ? 21.938 -9.039 8.359 1 84.75 145 GLY B C 1
ATOM 2337 O O . GLY B 1 145 ? 22.797 -9.258 9.219 1 84.75 145 GLY B O 1
ATOM 2338 N N . ARG B 1 146 ? 21.734 -9.828 7.465 1 82.12 146 ARG B N 1
ATOM 2339 C CA . ARG B 1 146 ? 22.297 -11.172 7.457 1 82.12 146 ARG B CA 1
ATOM 2340 C C . ARG B 1 146 ? 23.719 -11.156 6.906 1 82.12 146 ARG B C 1
ATOM 2342 O O . ARG B 1 146 ? 24.562 -11.953 7.32 1 82.12 146 ARG B O 1
ATOM 2349 N N . ASP B 1 147 ? 23.875 -10.227 5.953 1 76 147 ASP B N 1
ATOM 2350 C CA . ASP B 1 147 ? 25.219 -10.062 5.438 1 76 147 ASP B CA 1
ATOM 2351 C C . ASP B 1 147 ? 26.172 -9.578 6.531 1 76 147 ASP B C 1
ATOM 2353 O O . ASP B 1 147 ? 27.312 -10.062 6.637 1 76 147 ASP B O 1
ATOM 2357 N N . MET B 1 148 ? 25.656 -8.703 7.301 1 73.94 148 MET B N 1
ATOM 2358 C CA . MET B 1 148 ? 26.469 -8.156 8.383 1 73.94 148 MET B CA 1
ATOM 2359 C C . MET B 1 148 ? 26.703 -9.195 9.469 1 73.94 148 MET B C 1
ATOM 2361 O O . MET B 1 148 ? 27.797 -9.266 10.039 1 73.94 148 MET B O 1
ATOM 2365 N N . SER B 1 149 ? 25.688 -9.914 9.797 1 69.94 149 SER B N 1
ATOM 2366 C CA . SER B 1 149 ? 25.828 -10.969 10.797 1 69.94 149 SER B CA 1
ATOM 2367 C C . SER B 1 149 ? 26.812 -12.039 10.352 1 69.94 149 SER B C 1
ATOM 2369 O O . SER B 1 149 ? 27.578 -12.547 11.164 1 69.94 149 SER B O 1
ATOM 2371 N N . ALA B 1 150 ? 26.859 -12.391 9.102 1 69 150 ALA B N 1
ATOM 2372 C CA . ALA B 1 150 ? 27.797 -13.367 8.562 1 69 150 ALA B CA 1
ATOM 2373 C C . ALA B 1 150 ? 29.234 -12.852 8.656 1 69 150 ALA B C 1
ATOM 2375 O O . ALA B 1 150 ? 30.172 -13.641 8.852 1 69 150 ALA B O 1
ATOM 2376 N N . PHE B 1 151 ? 29.25 -11.602 8.477 1 63.34 151 PHE B N 1
ATOM 2377 C CA . PHE B 1 151 ? 30.578 -10.977 8.562 1 63.34 151 PHE B CA 1
ATOM 2378 C C . PHE B 1 151 ? 31.078 -10.961 10 1 63.34 151 PHE B C 1
ATOM 2380 O O . PHE B 1 151 ? 32.281 -11.086 10.242 1 63.34 151 PHE B O 1
ATOM 2387 N N . LEU B 1 152 ? 30.156 -10.836 10.891 1 66.94 152 LEU B N 1
ATOM 2388 C CA . LEU B 1 152 ? 30.547 -10.727 12.289 1 66.94 152 LEU B CA 1
ATOM 2389 C C . LEU B 1 152 ? 30.703 -12.109 12.922 1 66.94 152 LEU B C 1
ATOM 2391 O O . LEU B 1 152 ? 31.203 -12.234 14.039 1 66.94 152 LEU B O 1
ATOM 2395 N N . GLU B 1 153 ? 30.078 -13.078 12.297 1 59.25 153 GLU B N 1
ATOM 2396 C CA . GLU B 1 153 ? 30.344 -14.422 12.812 1 59.25 153 GLU B CA 1
ATOM 2397 C C . GLU B 1 153 ? 31.812 -14.797 12.68 1 59.25 153 GLU B C 1
ATOM 2399 O O . GLU B 1 153 ? 32.406 -14.602 11.625 1 59.25 153 GLU B O 1
ATOM 2404 N N . PRO B 1 154 ? 32.406 -14.883 13.844 1 55 154 PRO B N 1
ATOM 2405 C CA . PRO B 1 154 ? 33.812 -15.312 13.805 1 55 154 PRO B CA 1
ATOM 2406 C C . PRO B 1 154 ? 34.031 -16.516 12.898 1 55 154 PRO B C 1
ATOM 2408 O O . PRO B 1 154 ? 33.156 -17.406 12.828 1 55 154 PRO B O 1
ATOM 2411 N N . GLY B 1 155 ? 34.625 -16.312 11.711 1 42.84 155 GLY B N 1
ATOM 2412 C CA . GLY B 1 155 ? 35.094 -17.5 11.023 1 42.84 155 GLY B CA 1
ATOM 2413 C C . GLY B 1 155 ? 35.688 -18.547 11.969 1 42.84 155 GLY B C 1
ATOM 2414 O O . GLY B 1 155 ? 36.125 -18.203 13.07 1 42.84 155 GLY B O 1
#

Sequence (310 aa):
MTDDLAPGKQPGVPPELESRYRAYLAALNERRLDDLVEHVHDELTYNGEPMTRRQYQELIAADLAAAPDLVYDAHIVVAGSDAAGGQVACRLIFDCTPLGEFLGFRPDGARLRFAEHVFYRYQDGRIAAVRSMIDRAAIAEQLSGRDMSAFLEPGMTDDLAPGKQPGVPPELESRYRAYLAALNERRLDDLVEHVHDELTYNGEPMTRRQYQELIAADLAAAPDLVYDAHIVVAGSDAAGGQVACRLIFDCTPLGEFLGFRPDGARLRFAEHVFYRYQDGRIAAVRSMIDRAAIAEQLSGRDMSAFLEPG

Nearest PDB structures (foldseek):
  3ehc-assembly1_A  TM=9.467E-01  e=1.2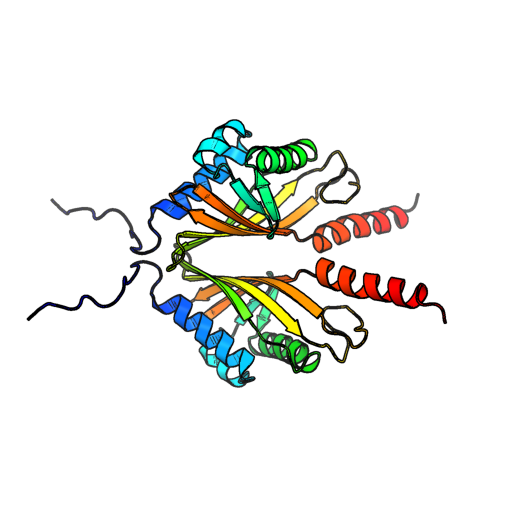89E-13  Agrobacterium fabrum str. C58
  2gey-assembly1_B  TM=7.711E-01  e=5.459E-09  Streptomyces galilaeus
  8kaa-assembly1_A  TM=7.590E-01  e=1.892E-08  Streptomyces chartreusis
  8r20-assembly1_B  TM=7.952E-01  e=7.381E-08  Micromonospora
  3kkg-assembly1_A-2  TM=7.767E-01  e=2.019E-07  Jannaschia sp. CCS1

Secondary structure (DSSP, 8-state):
------S---SSS-HHHHHHHHHHHHHHHTT-GGGGGGTEEEEEEETTEEEEHHHHHHHHHHHHHH-TT---EEEEEEEEEETTEEEEEEEEEEEE--SS-BTTB---SS-EEEEEEEEEEEETTEEEEEEEEE-HHHHHHHHHHHHHHHHHS--/------S---SSS-HHHHHHHHHHHHHHHTT-GGGGGGTEEEEEEETTEEEEHHHHHHHHHHHHHH-TT---EEEEEEEEEETTEEEEEEEEEEEE--SS-BTTB---SS-EEEEEEEEEEEETTEEEEEEEEE-HHHHHHHHHHHHHHHHHS--

Foldseek 3Di:
DDPPPDDDPPPFLNPQQVVLVVVVLVCLQVVVLVCLVVAADQWAAEQNHIDGSVRVSVVSVVQCVQWVNWHFAWPDWDWGADPQGIKIKTKTKTWTFGPQQHPNDGGPRDIAIWIKIKMFGDDPNHTHYMYIDIPVVSVVVVRVVVVVVVVPPDD/DDPPPPDDCPDFLNCQQVVLVVVVLVCLQVVVLVCLVVAADQWAAEQNHIDGSVRVSVVSVVQCVQWVNWHFAWPDWDWGADPQGIKIKTKTKTWTFGPQQHPNDGGPRDIAIWIKIKMFGDDPNHTHYMYIDIPVVSVVVVRVVVVVVVVPPDD

InterPro domains:
  IPR009959 Polyketide cyclase SnoaL-like [PF07366] (21-143)
  IPR032710 NTF2-like domain superfamily [SSF54427] (16-143)

Organism: NCBI:txid88382

Solvent-accessible surface area (backbone atoms only — not comparable to full-atom values): 16865 Å² total; per-residue (Å²): 138,82,84,77,77,71,85,88,75,46,56,24,29,52,80,56,54,54,53,50,49,52,50,45,47,47,31,58,62,68,65,38,65,81,57,41,73,74,40,36,34,69,56,28,29,52,68,82,38,80,40,41,38,66,57,52,49,48,54,53,48,50,53,41,66,23,15,73,65,54,44,81,38,75,77,41,77,32,34,17,62,56,98,87,33,40,35,38,33,34,38,31,44,37,63,26,44,36,78,36,71,46,100,90,36,79,60,84,70,54,76,46,62,39,44,31,42,32,38,35,36,29,53,94,83,14,36,38,30,37,44,73,45,67,45,56,65,52,47,49,48,58,54,50,54,50,53,51,50,58,67,64,44,78,126,138,82,84,77,76,71,86,86,76,47,53,30,26,53,77,56,54,54,53,51,49,52,50,46,48,49,31,59,61,68,66,38,63,81,57,41,71,73,40,36,33,68,55,28,30,53,70,82,38,80,40,42,38,66,56,51,48,48,55,53,48,51,54,40,66,22,14,74,63,54,45,83,38,74,78,41,78,30,34,18,60,55,97,88,34,42,34,37,34,36,37,30,45,38,64,26,44,35,78,36,72,45,100,90,36,79,60,84,70,54,75,46,62,39,43,31,43,35,37,36,36,31,53,94,81,15,35,38,32,37,42,73,44,67,44,56,66,52,45,51,50,59,55,49,54,49,54,51,49,59,66,64,43,78,125

Radius of gyration: 21.64 Å; Cα contacts (8 Å, |Δi|>4): 549; chains: 2; bounding box: 80×46×44 Å

pLDDT: mean 88.58, std 19.32, range [29.62, 98.94]